Protein AF-A0A924P512-F1 (afdb_monomer_lite)

Sequence (241 aa):
MLNTSIHPWRVCPYGEHQVISHPRHNPPSKTHPEGSTSNVRWHCARNPTGKDQLYADEIREIAAQHFSGLKNKPCPLSLGFPNGSKYDDLISGWVQYWNEVLKPDQPLDPNLVKALIASESNFYPEKLNNKKDSNSARGLMQITNETRKLLDAETELKDHFVTATQEDLNDPGVNICAGVRWLFRKREIASTVRLKRPATWLEAAEEYKGDLKGLLNGSNKSQTDVAPFLKYLKEIEKCLK

Foldseek 3Di:
DPPLDDDPLFPDGFQWEWDDKDWDWAPADPVRNRTDIDIDHIDIDGHPVSFGEYELVRLVSSLVPPLPPDPQFFQCDLLPAPCLNVCRSLLRSLQVNCCVVVVDPDRDRSLLLSLQLCLQAVQQLADWPPPVDQFIFGGSNRQTPVLQVLLQDCVQDVHYGYHYDPVSSSPNSSVSNSNSVVLVSLQVCCCVPNPVHRDDSLLSSLSSQPLNNVVVVVHPVSCPSCVSSVVSSVVSVVSVD

Secondary structure (DSSP, 8-state):
-------TT-SS-TTEEEE--EEEEEP--SS-TT-EEEEEPPEEEE-TTSS-EEEHHHHHHHHHHHSTT-S-PPP---TT-TTTTTTHHHHHHHHHHHHHHH--SSPPPHHHHHHHHHHHHTT-TT-EE-TTSTT-EETTTTEEHHHHHHHT-TTT-SS-EEE--TTGGGSHHHHHHHHHHHHHHHHHHIIIIIISSPPPHHHHHHHHHT-HHHHHTT-GGGHHHHHHHHHHHHHHHGGG-

Structure (mmCIF, N/CA/C/O backbone):
data_AF-A0A924P512-F1
#
_entry.id   AF-A0A924P512-F1
#
loop_
_atom_site.group_PDB
_atom_site.id
_atom_site.type_symbol
_atom_site.label_atom_id
_atom_site.label_alt_id
_atom_site.label_comp_id
_atom_site.label_asym_id
_atom_site.label_entity_id
_atom_site.label_seq_id
_atom_site.pdbx_PDB_ins_code
_atom_site.Cartn_x
_atom_site.Cartn_y
_atom_site.Cartn_z
_atom_site.occupancy
_atom_site.B_iso_or_equiv
_atom_site.auth_seq_id
_atom_site.auth_comp_id
_atom_site.auth_asym_id
_atom_site.auth_atom_id
_atom_site.pdbx_PDB_model_num
ATOM 1 N N . MET A 1 1 ? 23.580 -0.678 14.157 1.00 32.47 1 MET A N 1
ATOM 2 C CA . MET A 1 1 ? 23.931 -1.357 12.894 1.00 32.47 1 MET A CA 1
ATOM 3 C C . MET A 1 1 ? 22.640 -1.507 12.113 1.00 32.47 1 MET A C 1
ATOM 5 O O . MET A 1 1 ? 21.728 -2.135 12.636 1.00 32.47 1 MET A O 1
ATOM 9 N N . LEU A 1 2 ? 22.503 -0.840 10.964 1.00 38.44 2 LEU A N 1
ATOM 10 C CA . LEU A 1 2 ? 21.351 -1.065 10.086 1.00 38.44 2 LEU A CA 1
ATOM 11 C C . LEU A 1 2 ? 21.451 -2.507 9.593 1.00 38.44 2 LEU A C 1
ATOM 13 O O . LEU A 1 2 ? 22.502 -2.916 9.108 1.00 38.44 2 LEU A O 1
ATOM 17 N N . ASN A 1 3 ? 20.405 -3.292 9.821 1.00 44.50 3 ASN A N 1
ATOM 18 C CA . ASN A 1 3 ? 20.345 -4.661 9.347 1.00 44.50 3 ASN A CA 1
ATOM 19 C C . ASN A 1 3 ? 20.235 -4.606 7.818 1.00 44.50 3 ASN A C 1
ATOM 21 O O . ASN A 1 3 ? 19.178 -4.294 7.285 1.00 44.50 3 ASN A O 1
ATOM 25 N N . THR A 1 4 ? 21.347 -4.843 7.128 1.00 55.06 4 THR A N 1
ATOM 26 C CA . THR A 1 4 ? 21.477 -4.797 5.664 1.00 55.06 4 THR A CA 1
ATOM 27 C C . THR A 1 4 ? 20.860 -6.014 4.970 1.00 55.06 4 THR A C 1
ATOM 29 O O . THR A 1 4 ? 21.096 -6.221 3.780 1.00 55.06 4 THR A O 1
ATOM 32 N N . SER A 1 5 ? 20.103 -6.859 5.686 1.00 67.38 5 SER A N 1
ATOM 33 C CA . SER A 1 5 ? 19.474 -8.031 5.082 1.00 67.38 5 SER A CA 1
ATOM 34 C C . SER A 1 5 ? 18.313 -7.587 4.200 1.00 67.38 5 SER A C 1
ATOM 36 O O . SER A 1 5 ? 17.221 -7.277 4.682 1.00 67.38 5 SER A O 1
ATOM 38 N N . ILE A 1 6 ? 18.571 -7.548 2.901 1.00 86.19 6 ILE A N 1
ATOM 39 C CA . ILE A 1 6 ? 17.545 -7.327 1.900 1.00 86.19 6 ILE A CA 1
ATOM 40 C C . ILE A 1 6 ? 16.535 -8.481 1.904 1.00 86.19 6 ILE A C 1
ATOM 42 O O . ILE A 1 6 ? 16.892 -9.632 2.161 1.00 86.19 6 ILE A O 1
ATOM 46 N N . HIS A 1 7 ? 15.263 -8.169 1.657 1.00 92.56 7 HIS A N 1
ATOM 47 C CA . HIS A 1 7 ? 14.214 -9.182 1.591 1.00 92.56 7 HIS A CA 1
ATOM 48 C C . HIS A 1 7 ? 14.533 -10.215 0.489 1.00 92.56 7 HIS A C 1
ATOM 50 O O . HIS A 1 7 ? 14.902 -9.798 -0.609 1.00 92.56 7 HIS A O 1
ATOM 56 N N . PRO A 1 8 ? 14.344 -11.534 0.709 1.00 94.00 8 PRO A N 1
ATOM 57 C CA . PRO A 1 8 ? 14.700 -12.573 -0.270 1.00 94.00 8 PRO A CA 1
ATOM 58 C C . PRO A 1 8 ? 13.991 -12.477 -1.626 1.00 94.00 8 PRO A C 1
ATOM 60 O O . PRO A 1 8 ? 14.415 -13.104 -2.586 1.00 94.00 8 PRO A O 1
ATOM 63 N N . TRP A 1 9 ? 12.891 -11.729 -1.688 1.00 95.19 9 TRP A N 1
ATOM 64 C CA . TRP A 1 9 ? 12.132 -11.488 -2.923 1.00 95.19 9 TRP A CA 1
ATOM 65 C C . TRP A 1 9 ? 12.723 -10.384 -3.794 1.00 95.19 9 TRP A C 1
ATOM 67 O O . TRP A 1 9 ? 12.257 -10.170 -4.904 1.00 95.19 9 TRP A O 1
ATOM 77 N N . ARG A 1 10 ? 13.709 -9.634 -3.299 1.00 93.56 10 ARG A N 1
ATOM 78 C CA . ARG A 1 10 ? 14.296 -8.545 -4.073 1.00 93.56 10 ARG A CA 1
ATOM 79 C C . ARG A 1 10 ? 15.136 -9.071 -5.218 1.00 93.56 10 ARG A C 1
ATOM 81 O O . ARG A 1 10 ? 15.850 -10.060 -5.076 1.00 93.56 10 ARG A O 1
ATOM 88 N N . VAL A 1 11 ? 15.048 -8.366 -6.339 1.00 91.81 11 VAL A N 1
ATOM 89 C CA . VAL A 1 11 ? 15.770 -8.703 -7.566 1.00 91.81 11 VAL A CA 1
ATOM 90 C C . VAL A 1 11 ? 17.198 -8.178 -7.481 1.00 91.81 11 VAL A C 1
ATOM 92 O O . VAL A 1 11 ? 18.139 -8.866 -7.875 1.00 91.81 11 VAL A O 1
ATOM 95 N N . CYS A 1 12 ? 17.359 -6.967 -6.945 1.00 90.50 12 CYS A N 1
ATOM 96 C CA . CYS A 1 12 ? 18.649 -6.304 -6.806 1.00 90.50 12 CYS A CA 1
ATOM 97 C C . CYS A 1 12 ? 19.082 -6.174 -5.341 1.00 90.50 12 CYS A C 1
ATOM 99 O O . CYS A 1 12 ? 18.224 -6.176 -4.463 1.00 90.50 12 CYS A O 1
ATOM 101 N N . PRO A 1 13 ? 20.396 -6.065 -5.056 1.00 89.12 13 PRO A N 1
ATOM 102 C CA . PRO A 1 13 ? 20.914 -5.842 -3.706 1.00 89.12 13 PRO A CA 1
ATOM 103 C C . PRO A 1 13 ? 20.425 -4.537 -3.060 1.00 89.12 13 PRO A C 1
ATOM 105 O O . PRO A 1 13 ? 19.916 -3.636 -3.723 1.00 89.12 13 PRO A O 1
ATOM 108 N N . TYR A 1 14 ? 20.634 -4.410 -1.744 1.00 88.06 14 TYR A N 1
ATOM 109 C CA . TYR A 1 14 ? 20.282 -3.193 -1.005 1.00 88.06 14 TYR A CA 1
ATOM 110 C C . TYR A 1 14 ? 20.985 -1.972 -1.606 1.00 88.06 14 TYR A C 1
ATOM 112 O O . TYR A 1 14 ? 22.196 -1.995 -1.830 1.00 88.06 14 TYR A O 1
ATOM 120 N N . GLY A 1 15 ? 20.230 -0.894 -1.817 1.00 87.44 15 GLY A N 1
ATOM 121 C CA . GLY A 1 15 ? 20.753 0.324 -2.434 1.00 87.44 15 GLY A CA 1
ATOM 122 C C . GLY A 1 15 ? 20.861 0.252 -3.958 1.00 87.44 15 GLY A C 1
ATOM 123 O O . GLY A 1 15 ? 21.427 1.166 -4.557 1.00 87.44 15 GLY A O 1
ATOM 124 N N . GLU A 1 16 ? 20.321 -0.792 -4.590 1.00 90.94 16 GLU A N 1
ATOM 125 C CA . GLU A 1 16 ? 20.223 -0.933 -6.041 1.00 90.94 16 GLU A CA 1
ATOM 126 C C . GLU A 1 16 ? 18.775 -1.216 -6.477 1.00 90.94 16 GLU A C 1
ATOM 128 O O . GLU A 1 16 ? 17.949 -1.666 -5.680 1.00 90.94 16 GLU A O 1
ATOM 133 N N . HIS A 1 17 ? 18.466 -0.947 -7.746 1.00 89.94 17 HIS A N 1
ATOM 134 C CA . HIS A 1 17 ? 17.177 -1.245 -8.369 1.00 89.94 17 HIS A CA 1
ATOM 135 C C . HIS A 1 17 ? 17.344 -1.919 -9.727 1.00 89.94 17 HIS A C 1
ATOM 137 O O . HIS A 1 17 ? 18.364 -1.770 -10.407 1.00 89.94 17 HIS A O 1
ATOM 143 N N . GLN A 1 18 ? 16.302 -2.641 -10.133 1.00 90.62 18 GLN A N 1
ATOM 144 C CA . GLN A 1 18 ? 16.236 -3.296 -11.431 1.00 90.62 18 GLN A CA 1
ATOM 145 C C . GLN A 1 18 ? 16.068 -2.273 -12.559 1.00 90.62 18 GLN A C 1
ATOM 147 O O . GLN A 1 18 ? 15.098 -1.519 -12.589 1.00 90.62 18 GLN A O 1
ATOM 152 N N . VAL A 1 19 ? 16.968 -2.315 -13.541 1.00 89.06 19 VAL A N 1
ATOM 153 C CA . VAL A 1 19 ? 16.788 -1.657 -14.839 1.00 89.06 19 VAL A CA 1
ATOM 154 C C . VAL A 1 19 ? 16.419 -2.725 -15.860 1.00 89.06 19 VAL A C 1
ATOM 156 O O . VAL A 1 19 ? 17.224 -3.611 -16.147 1.00 89.06 19 VAL A O 1
ATOM 159 N N . ILE A 1 20 ? 15.207 -2.666 -16.418 1.00 88.75 20 ILE A N 1
ATOM 160 C CA . ILE A 1 20 ? 14.774 -3.601 -17.467 1.00 88.75 20 ILE A CA 1
ATOM 161 C C . ILE A 1 20 ? 15.437 -3.283 -18.811 1.00 88.75 20 ILE A C 1
ATOM 163 O O . ILE A 1 20 ? 15.821 -2.143 -19.088 1.00 88.75 20 ILE A O 1
ATOM 167 N N . SER A 1 21 ? 15.565 -4.297 -19.670 1.00 88.75 21 SER A N 1
ATOM 168 C CA . SER A 1 21 ? 16.141 -4.097 -21.002 1.00 88.75 21 SER A CA 1
ATOM 169 C C . SER A 1 21 ? 15.226 -3.218 -21.855 1.00 88.75 21 SER A C 1
ATOM 171 O O . SER A 1 21 ? 14.044 -3.521 -21.997 1.00 88.75 21 SER A O 1
ATOM 173 N N . HIS A 1 22 ? 15.766 -2.152 -22.442 1.00 86.81 22 HIS A N 1
ATOM 174 C CA . HIS A 1 22 ? 15.005 -1.227 -23.282 1.00 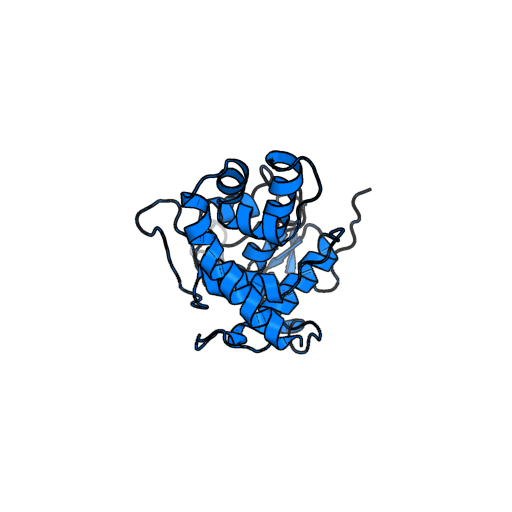86.81 22 HIS A CA 1
ATOM 175 C C . HIS A 1 22 ? 15.900 -0.559 -24.336 1.00 86.81 22 HIS A C 1
ATOM 177 O O . HIS A 1 22 ? 17.109 -0.408 -24.119 1.00 86.81 22 HIS A O 1
ATOM 183 N N . PRO A 1 23 ? 15.338 -0.138 -25.482 1.00 90.31 23 PRO A N 1
ATOM 184 C CA . PRO A 1 23 ? 16.063 0.688 -26.432 1.00 90.31 23 PRO A CA 1
ATOM 185 C C . PRO A 1 23 ? 16.312 2.074 -25.829 1.00 90.31 23 PRO A C 1
ATOM 187 O O . PRO A 1 23 ? 15.405 2.728 -25.318 1.00 90.31 23 PRO A O 1
ATOM 190 N N . ARG A 1 24 ? 17.551 2.542 -25.918 1.00 88.81 24 ARG A N 1
ATOM 191 C CA . ARG A 1 24 ? 17.989 3.874 -25.520 1.00 88.81 24 ARG A CA 1
ATOM 192 C C . ARG A 1 24 ? 18.413 4.649 -26.752 1.00 88.81 24 ARG A C 1
ATOM 194 O O . ARG A 1 24 ? 19.296 4.227 -27.499 1.00 88.81 24 ARG A O 1
ATOM 201 N N . HIS A 1 25 ? 17.806 5.815 -26.920 1.00 89.88 25 HIS A N 1
ATOM 202 C CA . HIS A 1 25 ? 18.243 6.769 -27.921 1.00 89.88 25 HIS A CA 1
ATOM 203 C C . HIS A 1 25 ? 19.463 7.543 -27.406 1.00 89.88 25 HIS A C 1
ATOM 205 O O . HIS A 1 25 ? 19.433 8.140 -26.328 1.00 89.88 25 HIS A O 1
ATOM 211 N N . ASN A 1 26 ? 20.540 7.512 -28.180 1.00 86.00 26 ASN A N 1
ATOM 212 C CA . ASN A 1 26 ? 21.746 8.291 -27.965 1.00 86.00 26 ASN A CA 1
ATOM 213 C C . ASN A 1 26 ? 21.692 9.501 -28.900 1.00 86.00 26 ASN A C 1
ATOM 215 O O . ASN A 1 26 ? 21.596 9.315 -30.118 1.00 86.00 26 ASN A O 1
ATOM 219 N N . PRO A 1 27 ? 21.756 10.726 -28.358 1.00 88.06 27 PRO A N 1
ATOM 220 C CA . PRO A 1 27 ? 21.673 11.921 -29.176 1.00 88.06 27 PRO A CA 1
ATOM 221 C C . PRO A 1 27 ? 22.875 12.026 -30.130 1.00 88.06 27 PRO A C 1
ATOM 223 O O . PRO A 1 27 ? 23.933 11.443 -29.856 1.00 88.06 27 PRO A O 1
ATOM 226 N N . PRO A 1 28 ? 22.740 12.799 -31.222 1.00 91.56 28 PRO A N 1
ATOM 227 C CA . PRO A 1 28 ? 23.841 13.150 -32.106 1.00 91.56 28 PRO A CA 1
ATOM 228 C C . PRO A 1 28 ? 25.116 13.568 -31.369 1.00 91.56 28 PRO A C 1
ATOM 230 O O . PRO A 1 28 ? 25.087 14.373 -30.435 1.00 91.56 28 PRO A O 1
ATOM 233 N N . SER A 1 29 ? 26.254 13.040 -31.811 1.00 86.12 29 SER A N 1
ATOM 234 C CA . SER A 1 29 ? 27.579 13.355 -31.279 1.00 86.12 29 SER A CA 1
ATOM 235 C C . SER A 1 29 ? 28.598 13.496 -32.412 1.00 86.12 29 SER A C 1
ATOM 237 O O . SER A 1 29 ? 28.334 13.133 -33.556 1.00 86.12 29 SER A O 1
ATOM 239 N N . LYS A 1 30 ? 29.807 13.982 -32.102 1.00 83.25 30 LYS A N 1
ATOM 240 C CA . LYS A 1 30 ? 30.894 14.073 -33.096 1.00 83.25 30 LYS A CA 1
ATOM 241 C C . LYS A 1 30 ? 31.247 12.719 -33.728 1.00 83.25 30 LYS A C 1
ATOM 243 O O . LYS A 1 30 ? 31.704 12.694 -34.863 1.00 83.25 30 LYS A O 1
ATOM 248 N N . THR A 1 31 ? 31.059 11.616 -33.001 1.00 81.19 31 THR A N 1
ATOM 249 C CA . THR A 1 31 ? 31.319 10.254 -33.491 1.00 81.19 31 THR A CA 1
ATOM 250 C C . THR A 1 31 ? 30.099 9.619 -34.160 1.00 81.19 31 THR A C 1
ATOM 252 O O . THR A 1 31 ? 30.268 8.732 -34.992 1.00 81.19 31 THR A O 1
ATOM 255 N N . HIS A 1 32 ? 28.886 10.090 -33.848 1.00 78.50 32 HIS A N 1
ATOM 256 C CA . HIS A 1 32 ? 27.627 9.643 -34.451 1.00 78.50 32 HIS A CA 1
ATOM 257 C C . HIS A 1 32 ? 26.741 10.853 -34.790 1.00 78.50 32 HIS A C 1
ATOM 259 O O . HIS A 1 32 ? 25.877 11.214 -33.988 1.00 78.50 32 HIS A O 1
ATOM 265 N N . PRO A 1 33 ? 26.941 11.497 -35.956 1.00 85.06 33 PRO A N 1
ATOM 266 C CA . PRO A 1 33 ? 26.275 12.757 -36.306 1.00 85.06 33 PRO A CA 1
ATOM 267 C C . PRO A 1 33 ? 24.745 12.680 -36.377 1.00 85.06 33 PRO A C 1
ATOM 269 O O . PRO A 1 33 ? 24.081 13.695 -36.208 1.00 85.06 33 PRO A O 1
ATOM 272 N N . GLU A 1 34 ? 24.182 11.490 -36.592 1.00 87.56 34 GLU A N 1
ATOM 273 C CA . GLU A 1 34 ? 22.728 11.265 -36.660 1.00 87.56 34 GLU A CA 1
ATOM 274 C C . GLU A 1 34 ? 22.142 10.696 -35.354 1.00 87.56 34 GLU A C 1
ATOM 276 O O . GLU A 1 34 ? 20.948 10.427 -35.255 1.00 87.56 34 GLU A O 1
ATOM 281 N N . GLY A 1 35 ? 22.9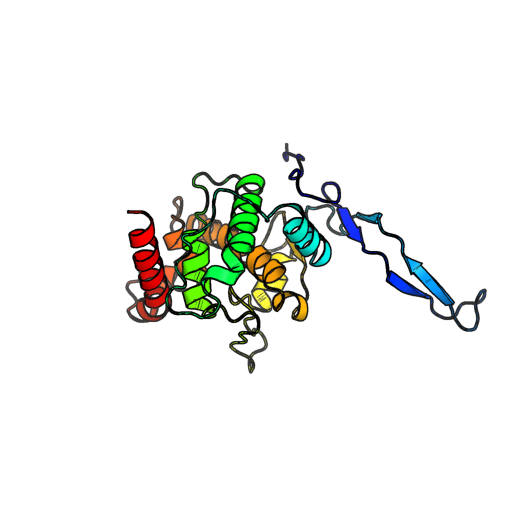79 10.527 -34.326 1.00 85.25 35 GLY A N 1
ATOM 282 C CA . GLY A 1 35 ? 22.631 9.771 -33.127 1.00 85.25 35 GLY A CA 1
ATOM 283 C C . GLY A 1 35 ? 22.643 8.264 -33.382 1.00 85.25 35 GLY A C 1
ATOM 284 O O . GLY A 1 35 ? 23.057 7.781 -34.436 1.00 85.25 35 GLY A O 1
ATOM 285 N N . SER A 1 36 ? 22.243 7.488 -32.381 1.00 89.50 36 SER A N 1
ATOM 286 C CA . SER A 1 36 ? 22.097 6.038 -32.518 1.00 89.50 36 SER A CA 1
ATOM 287 C C . SER A 1 36 ? 21.065 5.500 -31.541 1.00 89.50 36 SER A C 1
ATOM 289 O O . SER A 1 36 ? 20.753 6.135 -30.539 1.00 89.50 36 SER A O 1
ATOM 291 N N . THR A 1 37 ? 20.551 4.305 -31.803 1.00 89.56 37 THR A N 1
ATOM 292 C CA . THR A 1 37 ? 19.763 3.561 -30.818 1.00 89.56 37 THR A CA 1
ATOM 293 C C . THR A 1 37 ? 20.590 2.371 -30.356 1.00 89.56 37 THR A C 1
ATOM 295 O O . THR A 1 37 ? 21.027 1.563 -31.173 1.00 89.56 37 THR A O 1
ATOM 298 N N . SER A 1 38 ? 20.831 2.269 -29.053 1.00 88.25 38 SER A N 1
ATOM 299 C CA . SER A 1 38 ? 21.464 1.106 -28.426 1.00 88.25 38 SER A CA 1
ATOM 300 C C . SER A 1 38 ? 20.474 0.412 -27.497 1.00 88.25 38 SER A C 1
ATOM 302 O O . SER A 1 38 ? 19.495 1.011 -27.073 1.00 88.25 38 SER A O 1
ATOM 304 N N . ASN A 1 39 ? 20.709 -0.856 -27.164 1.00 90.19 39 ASN A N 1
ATOM 305 C CA . ASN A 1 39 ? 19.892 -1.557 -26.176 1.00 90.19 39 ASN A CA 1
ATOM 306 C C . ASN A 1 39 ? 20.578 -1.507 -24.814 1.00 90.19 39 ASN A C 1
ATOM 308 O O . ASN A 1 39 ? 21.707 -1.982 -24.661 1.00 90.19 39 ASN A O 1
ATOM 312 N N . VAL A 1 40 ? 19.882 -0.959 -23.822 1.00 87.56 40 VAL A N 1
ATOM 313 C CA . VAL A 1 40 ? 20.243 -1.123 -22.415 1.00 87.56 40 VAL A CA 1
ATOM 314 C C . VAL A 1 40 ? 19.907 -2.557 -22.034 1.00 87.56 40 VAL A C 1
ATOM 316 O O . VAL A 1 40 ? 18.818 -3.043 -22.333 1.00 87.56 40 VAL A O 1
ATOM 319 N N . ARG A 1 41 ? 20.864 -3.253 -21.419 1.00 91.00 41 ARG A N 1
ATOM 320 C CA . ARG A 1 41 ? 20.668 -4.614 -20.912 1.00 91.00 41 ARG A CA 1
ATOM 321 C C . ARG A 1 41 ? 20.149 -4.570 -19.484 1.00 91.00 41 ARG A C 1
ATOM 323 O O . ARG A 1 41 ? 20.430 -3.618 -18.757 1.00 91.00 41 ARG A O 1
ATOM 330 N N . TRP A 1 42 ? 19.462 -5.636 -19.090 1.00 91.38 42 TRP A N 1
ATOM 331 C CA . TRP A 1 42 ? 19.078 -5.856 -17.704 1.00 91.38 42 TRP A CA 1
ATOM 332 C C . TRP A 1 42 ? 20.304 -5.794 -16.785 1.00 91.38 42 TRP A C 1
ATOM 334 O O . TRP A 1 42 ? 21.325 -6.421 -17.078 1.00 91.38 42 TRP A O 1
ATOM 344 N N . HIS A 1 43 ? 20.208 -5.012 -15.713 1.00 91.81 43 HIS A N 1
ATOM 345 C CA . HIS A 1 43 ? 21.211 -4.939 -14.651 1.00 91.81 43 HIS A CA 1
ATOM 346 C C . HIS A 1 43 ? 20.617 -4.303 -13.391 1.00 91.81 43 HIS A C 1
ATOM 348 O O . HIS A 1 43 ? 19.559 -3.673 -13.440 1.00 91.81 43 HIS A O 1
ATOM 354 N N . CYS A 1 44 ? 21.337 -4.436 -12.279 1.00 93.31 44 CYS A N 1
ATOM 355 C CA . CYS A 1 44 ? 21.087 -3.664 -11.071 1.00 93.31 44 CYS A CA 1
ATOM 356 C C . CYS A 1 44 ? 21.877 -2.354 -11.124 1.00 93.31 44 CYS A C 1
ATOM 358 O O . CYS A 1 44 ? 23.086 -2.353 -11.373 1.00 93.31 44 CYS A O 1
ATOM 360 N N . ALA A 1 45 ? 21.180 -1.235 -10.945 1.00 91.00 45 ALA A N 1
ATOM 361 C CA . ALA A 1 45 ? 21.766 0.097 -10.909 1.00 91.00 45 ALA A CA 1
ATOM 362 C C . ALA A 1 45 ? 21.693 0.663 -9.493 1.00 91.00 45 ALA A C 1
ATOM 364 O O . ALA A 1 45 ? 20.718 0.446 -8.781 1.00 91.00 45 ALA A O 1
ATOM 365 N N . ARG A 1 46 ? 22.708 1.426 -9.082 1.00 91.31 46 ARG A N 1
ATOM 366 C CA . ARG A 1 46 ? 22.718 2.060 -7.759 1.00 91.31 46 ARG A CA 1
ATOM 367 C C . ARG A 1 46 ? 21.623 3.113 -7.642 1.00 91.31 46 ARG A C 1
ATOM 369 O O . ARG A 1 46 ? 21.475 3.966 -8.519 1.00 91.31 46 ARG A O 1
ATOM 376 N N . ASN A 1 47 ? 20.922 3.093 -6.517 1.00 87.12 47 ASN A N 1
ATOM 377 C CA . ASN A 1 47 ? 19.966 4.121 -6.144 1.00 87.12 47 ASN A CA 1
ATOM 378 C C . ASN A 1 47 ? 20.726 5.425 -5.865 1.00 87.12 47 ASN A C 1
ATOM 380 O O . ASN A 1 47 ? 21.720 5.393 -5.133 1.00 87.12 47 ASN A O 1
ATOM 384 N N . PRO A 1 48 ? 20.273 6.582 -6.382 1.00 82.81 48 PRO A N 1
ATOM 385 C CA . PRO A 1 48 ? 20.947 7.863 -6.153 1.00 82.81 48 PRO A CA 1
ATOM 386 C C . PRO A 1 48 ? 21.123 8.212 -4.669 1.00 82.81 48 PRO A C 1
ATOM 388 O O . PRO A 1 48 ? 22.102 8.849 -4.291 1.00 82.81 48 PRO A O 1
ATOM 391 N N . THR A 1 49 ? 20.186 7.769 -3.831 1.00 82.00 49 THR A N 1
ATOM 392 C CA . THR A 1 49 ? 20.179 7.978 -2.375 1.00 82.00 49 THR A CA 1
ATOM 393 C C . THR A 1 49 ? 21.083 6.996 -1.620 1.00 82.00 49 THR A C 1
ATOM 395 O O . THR A 1 49 ? 21.381 7.207 -0.447 1.00 82.00 49 THR A O 1
ATOM 398 N N . GLY A 1 50 ? 21.493 5.890 -2.257 1.00 82.25 50 GLY A N 1
ATOM 399 C CA . GLY A 1 50 ? 22.172 4.760 -1.610 1.00 82.25 50 GLY A CA 1
ATOM 400 C C . GLY A 1 50 ? 21.304 3.969 -0.620 1.00 82.25 50 GLY A C 1
ATOM 401 O O . GLY A 1 50 ? 21.808 3.062 0.039 1.00 82.25 50 GLY A O 1
ATOM 402 N N . LYS A 1 51 ? 20.017 4.311 -0.505 1.00 87.06 51 LYS A N 1
ATOM 403 C CA . LYS A 1 51 ? 19.037 3.680 0.386 1.00 87.06 51 LYS A CA 1
ATOM 404 C C . LYS A 1 51 ? 18.180 2.675 -0.370 1.00 87.06 51 LYS A C 1
ATOM 406 O O . LYS A 1 51 ? 18.232 2.598 -1.601 1.00 87.06 51 LYS A O 1
ATOM 411 N N . ASP A 1 52 ? 17.373 1.913 0.354 1.00 88.75 52 ASP A N 1
ATOM 412 C CA . ASP A 1 52 ? 16.508 0.921 -0.259 1.00 88.75 52 ASP A CA 1
ATOM 413 C C . ASP A 1 52 ? 15.314 1.568 -0.966 1.00 88.75 52 ASP A C 1
ATOM 415 O O . ASP A 1 52 ? 14.587 2.365 -0.369 1.00 88.75 52 ASP A O 1
ATOM 419 N N . GLN A 1 53 ? 15.112 1.229 -2.239 1.00 91.75 53 GLN A N 1
ATOM 420 C CA . GLN A 1 53 ? 14.057 1.794 -3.082 1.00 91.75 53 GLN A CA 1
ATOM 421 C C . GLN A 1 53 ? 13.441 0.701 -3.946 1.00 91.75 53 GLN A C 1
ATOM 423 O O . GLN A 1 53 ? 14.164 -0.052 -4.593 1.00 91.75 53 GLN A O 1
ATOM 428 N N . LEU A 1 54 ? 12.112 0.643 -3.971 1.00 93.62 54 LEU A N 1
ATOM 429 C CA . LEU A 1 54 ? 11.356 -0.185 -4.901 1.00 93.62 54 LEU A CA 1
ATOM 430 C C . LEU A 1 54 ? 10.841 0.669 -6.055 1.00 93.62 54 LEU A C 1
ATOM 432 O O . LEU A 1 54 ? 10.090 1.623 -5.842 1.00 93.62 54 LEU A O 1
ATOM 436 N N . TYR A 1 55 ? 11.205 0.280 -7.272 1.00 94.38 55 TYR A N 1
ATOM 437 C CA . TYR A 1 55 ? 10.705 0.880 -8.506 1.00 94.38 55 TYR A CA 1
ATOM 438 C C . TYR A 1 55 ? 9.585 0.029 -9.104 1.00 94.38 55 TYR A C 1
ATOM 440 O O . TYR A 1 55 ? 9.520 -1.178 -8.874 1.00 94.38 55 TYR A O 1
ATOM 448 N N . ALA A 1 56 ? 8.715 0.655 -9.898 1.00 95.06 56 ALA A N 1
ATOM 449 C CA . ALA A 1 56 ? 7.529 0.011 -10.463 1.00 95.06 56 ALA A CA 1
ATOM 450 C C . ALA A 1 56 ? 7.816 -1.322 -11.186 1.00 95.06 56 ALA A C 1
ATOM 452 O O . ALA A 1 56 ? 7.041 -2.265 -11.039 1.00 95.06 56 ALA A O 1
ATOM 453 N N . ASP A 1 57 ? 8.929 -1.434 -11.915 1.00 92.94 57 ASP A N 1
ATOM 454 C CA . ASP A 1 57 ? 9.289 -2.673 -12.618 1.00 92.94 57 ASP A CA 1
ATOM 455 C C . ASP A 1 57 ? 9.650 -3.812 -11.659 1.00 92.94 57 ASP A C 1
ATOM 457 O O . ASP A 1 57 ? 9.116 -4.911 -11.792 1.00 92.94 57 ASP A O 1
ATOM 461 N N . GLU A 1 58 ? 10.473 -3.543 -10.641 1.00 94.38 58 GLU A N 1
ATOM 462 C CA . GLU A 1 58 ? 10.816 -4.544 -9.622 1.00 94.38 58 GLU A CA 1
ATOM 463 C C . GLU A 1 58 ? 9.584 -4.940 -8.797 1.00 94.38 58 GLU A C 1
ATOM 465 O O . GLU A 1 58 ? 9.395 -6.107 -8.471 1.00 94.38 58 GLU A O 1
ATOM 470 N N . ILE A 1 59 ? 8.692 -3.988 -8.508 1.00 96.88 59 ILE A N 1
ATOM 471 C CA . ILE A 1 59 ? 7.415 -4.258 -7.837 1.00 96.88 59 ILE A CA 1
ATOM 472 C C . ILE A 1 59 ? 6.582 -5.265 -8.644 1.00 96.88 59 ILE A C 1
ATOM 474 O O . ILE A 1 59 ? 6.063 -6.230 -8.078 1.00 96.88 59 ILE A O 1
ATOM 478 N N . ARG A 1 60 ? 6.452 -5.064 -9.961 1.00 96.19 60 ARG A N 1
ATOM 479 C CA . ARG A 1 60 ? 5.724 -5.995 -10.841 1.00 96.19 60 ARG A CA 1
ATOM 480 C C . ARG A 1 60 ? 6.387 -7.369 -10.864 1.00 96.19 60 ARG A C 1
ATOM 482 O O . ARG A 1 60 ? 5.685 -8.373 -10.775 1.00 96.19 60 ARG A O 1
ATOM 489 N N . GLU A 1 61 ? 7.714 -7.404 -10.937 1.00 94.88 61 GLU A N 1
ATOM 490 C CA . GLU A 1 61 ? 8.492 -8.642 -10.964 1.00 94.88 61 GLU A CA 1
ATOM 491 C C . GLU A 1 61 ? 8.316 -9.453 -9.670 1.00 94.88 61 GLU A C 1
ATOM 493 O O . GLU A 1 61 ? 7.976 -10.634 -9.720 1.00 94.88 61 GLU A O 1
ATOM 498 N N . ILE A 1 62 ? 8.433 -8.806 -8.504 1.00 96.62 62 ILE A N 1
ATOM 499 C CA . ILE A 1 62 ? 8.200 -9.430 -7.192 1.00 96.62 62 ILE A CA 1
ATOM 500 C C . ILE A 1 62 ? 6.806 -10.054 -7.132 1.00 96.62 62 ILE A C 1
ATOM 502 O O . ILE A 1 62 ? 6.647 -11.206 -6.722 1.00 96.62 62 ILE A O 1
ATOM 506 N N . ALA A 1 63 ? 5.791 -9.294 -7.549 1.00 97.19 63 ALA A N 1
ATOM 507 C CA . ALA A 1 63 ? 4.417 -9.764 -7.520 1.00 97.19 63 ALA A CA 1
ATOM 508 C C . ALA A 1 63 ? 4.215 -10.982 -8.433 1.00 97.19 63 ALA A C 1
ATOM 510 O O . ALA A 1 63 ? 3.582 -11.958 -8.025 1.00 97.19 63 ALA A O 1
ATOM 511 N N . ALA A 1 64 ? 4.784 -10.945 -9.641 1.00 96.44 64 ALA A N 1
ATOM 512 C CA . ALA A 1 64 ? 4.692 -12.030 -10.611 1.00 96.44 64 ALA A CA 1
ATOM 513 C C . ALA A 1 64 ? 5.378 -13.317 -10.127 1.00 96.44 64 ALA A C 1
ATOM 515 O O . ALA A 1 64 ? 4.853 -14.406 -10.355 1.00 96.44 64 ALA A O 1
ATOM 516 N N . GLN A 1 65 ? 6.522 -13.204 -9.447 1.00 96.31 65 GLN A N 1
ATOM 517 C CA . GLN A 1 65 ? 7.302 -14.364 -9.012 1.00 96.31 65 GLN A CA 1
ATOM 518 C C . GLN A 1 65 ? 6.808 -14.993 -7.705 1.00 96.31 65 GLN A C 1
ATOM 520 O O . GLN A 1 65 ? 6.912 -16.208 -7.536 1.00 96.31 65 GLN A O 1
ATOM 525 N N . HIS A 1 66 ? 6.312 -14.189 -6.758 1.00 97.00 66 HIS A N 1
ATOM 526 C CA . HIS A 1 66 ? 6.194 -14.639 -5.366 1.00 97.00 66 HIS A CA 1
ATOM 527 C C . HIS A 1 66 ? 4.773 -14.694 -4.811 1.00 97.00 66 HIS A C 1
ATOM 529 O O . HIS A 1 66 ? 4.548 -15.368 -3.807 1.00 97.00 66 HIS A O 1
ATOM 535 N N . PHE A 1 67 ? 3.807 -13.990 -5.405 1.00 97.19 67 PHE A N 1
ATOM 536 C CA . PHE A 1 67 ? 2.508 -13.812 -4.741 1.00 97.19 67 PHE A CA 1
ATOM 537 C C . PHE A 1 67 ? 1.520 -14.941 -5.025 1.00 97.19 67 PHE A C 1
ATOM 539 O O . PHE A 1 67 ? 0.607 -15.191 -4.232 1.00 97.19 67 PHE A O 1
ATOM 546 N N . SER A 1 68 ? 1.708 -15.664 -6.130 1.00 92.75 68 SER A N 1
ATOM 547 C CA . SER A 1 68 ? 0.881 -16.824 -6.440 1.00 92.75 68 SER A CA 1
ATOM 548 C C . SER A 1 68 ? 1.067 -17.909 -5.378 1.00 92.75 68 SER A C 1
ATOM 550 O O . SER A 1 68 ? 2.177 -18.386 -5.148 1.00 92.75 68 SER A O 1
ATOM 552 N N . GLY A 1 69 ? -0.029 -18.336 -4.752 1.00 87.81 69 GLY A N 1
ATOM 553 C CA . GLY A 1 69 ? -0.011 -19.457 -3.805 1.00 87.81 69 GLY A CA 1
ATOM 554 C C . GLY A 1 69 ? 0.415 -19.106 -2.376 1.00 87.81 69 GLY A C 1
ATOM 555 O O . GLY A 1 69 ? 0.589 -20.020 -1.566 1.00 87.81 69 GLY A O 1
ATOM 556 N N . LEU A 1 70 ? 0.532 -17.819 -2.028 1.00 93.25 70 LEU A N 1
ATOM 557 C CA . LEU A 1 70 ? 0.696 -17.414 -0.631 1.00 93.25 70 LEU A CA 1
ATOM 558 C C . LEU A 1 70 ? -0.469 -17.925 0.225 1.00 93.25 70 LEU A C 1
ATOM 560 O O . LEU A 1 70 ? -1.624 -17.943 -0.204 1.00 93.25 70 LEU A O 1
ATOM 564 N N . LYS A 1 71 ? -0.154 -18.364 1.448 1.00 89.12 71 LYS A N 1
ATOM 565 C CA . LYS A 1 71 ? -1.135 -18.972 2.361 1.00 89.12 71 LYS A CA 1
ATOM 566 C C . LYS A 1 71 ? -1.989 -17.933 3.084 1.00 89.12 71 LYS A C 1
ATOM 568 O O . LYS A 1 71 ? -3.163 -18.181 3.332 1.00 89.12 71 LYS A O 1
ATOM 573 N N . ASN A 1 72 ? -1.406 -16.785 3.429 1.00 88.38 72 ASN A N 1
ATOM 574 C CA . ASN A 1 72 ? -2.062 -15.756 4.234 1.00 88.38 72 ASN A CA 1
ATOM 575 C C . ASN A 1 72 ? -2.906 -14.808 3.366 1.00 88.38 72 ASN A C 1
ATOM 577 O O . ASN A 1 72 ? -2.632 -13.611 3.284 1.00 88.38 72 ASN A O 1
ATOM 581 N N . LYS A 1 73 ? -3.891 -15.359 2.654 1.00 92.62 73 LYS A N 1
ATOM 582 C CA . LYS A 1 73 ? -4.800 -14.567 1.818 1.00 92.62 73 LYS A CA 1
ATOM 583 C C . LYS A 1 73 ? -5.880 -13.911 2.677 1.00 92.62 73 LYS A C 1
ATOM 585 O O . LYS A 1 73 ? -6.314 -14.515 3.660 1.00 92.62 73 LYS A O 1
ATOM 590 N N . PRO A 1 74 ? -6.351 -12.705 2.313 1.00 95.69 74 PRO A N 1
ATOM 591 C CA . PRO A 1 74 ? -7.553 -12.173 2.933 1.00 95.69 74 PRO A CA 1
ATOM 592 C C . PRO A 1 74 ? -8.747 -13.094 2.639 1.00 95.69 74 PRO A C 1
ATOM 594 O O . PRO A 1 74 ? -8.724 -13.894 1.700 1.00 95.69 74 PRO A O 1
ATOM 597 N N . CYS A 1 75 ? -9.816 -12.962 3.420 1.00 94.31 75 CYS A N 1
ATOM 598 C CA . CYS A 1 75 ? -11.068 -13.662 3.165 1.00 94.31 75 CYS A CA 1
ATOM 599 C C . CYS A 1 75 ? -11.514 -13.450 1.702 1.00 94.31 75 CYS A C 1
ATOM 601 O O . CYS A 1 75 ? -11.567 -12.298 1.258 1.00 94.31 75 CYS A O 1
ATOM 603 N N . PRO A 1 76 ? -11.935 -14.501 0.971 1.00 93.81 76 PRO A N 1
ATOM 604 C CA . PRO A 1 76 ? -12.299 -14.411 -0.448 1.00 93.81 76 PRO A CA 1
ATOM 605 C C . PRO A 1 76 ? -13.632 -13.687 -0.715 1.00 93.81 76 PRO A C 1
ATOM 607 O O . PRO A 1 76 ? -14.106 -13.652 -1.850 1.00 93.81 76 PRO A O 1
ATOM 610 N N . LEU A 1 77 ? -14.261 -13.100 0.308 1.00 94.62 77 LEU A N 1
ATOM 611 C CA . LEU A 1 77 ? -15.505 -12.349 0.177 1.00 94.62 77 LEU A CA 1
ATOM 612 C C . LEU A 1 77 ? -15.309 -11.151 -0.762 1.00 94.62 77 LEU A C 1
ATOM 614 O O . LEU A 1 77 ? -14.387 -10.354 -0.601 1.00 94.62 77 LEU A O 1
ATOM 618 N N . SER A 1 78 ? -16.211 -10.995 -1.728 1.00 95.00 78 SER A N 1
ATOM 619 C CA . SER A 1 78 ? -16.164 -9.901 -2.706 1.00 95.00 78 SER A CA 1
ATOM 620 C C . SER A 1 78 ? -16.636 -8.554 -2.148 1.00 95.00 78 SER A C 1
ATOM 622 O O . SER A 1 78 ? -16.514 -7.529 -2.813 1.00 95.00 78 SER A O 1
ATOM 624 N N . LEU A 1 79 ? -17.220 -8.549 -0.944 1.00 95.50 79 LEU A N 1
ATOM 625 C CA . LEU A 1 79 ? -17.819 -7.378 -0.289 1.00 95.50 79 LEU A CA 1
ATOM 626 C C . LEU A 1 79 ? -18.901 -6.681 -1.131 1.00 95.50 79 LEU A C 1
ATOM 628 O O . LEU A 1 79 ? -19.195 -5.508 -0.922 1.00 95.50 79 LEU A O 1
ATOM 632 N N . GLY A 1 80 ? -19.503 -7.411 -2.076 1.00 95.62 80 GLY A N 1
ATOM 633 C CA . GLY A 1 80 ? -20.494 -6.878 -3.011 1.00 95.62 80 GLY A CA 1
ATOM 634 C C . GLY A 1 80 ? -19.902 -6.215 -4.259 1.00 95.62 80 GLY A C 1
ATOM 635 O O . GLY A 1 80 ? -20.657 -5.643 -5.042 1.00 95.62 80 GLY A O 1
ATOM 636 N N . PHE A 1 81 ? -18.585 -6.300 -4.481 1.00 96.62 81 PHE A N 1
ATOM 637 C CA . PHE A 1 81 ? -17.913 -5.703 -5.638 1.00 96.62 81 PHE A CA 1
ATOM 638 C C . PHE A 1 81 ? -17.461 -6.754 -6.660 1.00 96.62 81 PHE A C 1
ATOM 640 O O . PHE A 1 81 ? -16.884 -7.767 -6.264 1.00 96.62 81 PHE A O 1
ATOM 647 N N . PRO A 1 82 ? -17.605 -6.502 -7.977 1.00 94.94 82 PRO A N 1
ATOM 648 C CA . PRO A 1 82 ? -17.170 -7.446 -9.012 1.00 94.94 82 PRO A CA 1
ATOM 649 C C . PRO A 1 82 ? -15.686 -7.833 -8.923 1.00 94.94 82 PRO A C 1
ATOM 651 O O . PRO A 1 82 ? -15.330 -8.982 -9.157 1.00 94.94 82 PRO A O 1
ATOM 654 N N . ASN A 1 83 ? -14.824 -6.886 -8.538 1.00 95.69 83 ASN A N 1
ATOM 655 C CA . ASN A 1 83 ? -13.380 -7.101 -8.399 1.00 95.69 83 ASN A CA 1
ATOM 656 C C . ASN A 1 83 ? -12.940 -7.369 -6.947 1.00 95.69 83 ASN A C 1
ATOM 658 O O . ASN A 1 83 ? -11.747 -7.324 -6.658 1.00 95.69 83 ASN A O 1
ATOM 662 N N . GLY A 1 84 ? -13.874 -7.625 -6.025 1.00 94.50 84 GLY A N 1
ATOM 663 C CA . GLY A 1 84 ? -13.590 -7.627 -4.587 1.00 94.50 84 GLY A CA 1
ATOM 664 C C . GLY A 1 84 ? -12.592 -8.682 -4.108 1.00 94.50 84 GLY A C 1
ATOM 665 O O . GLY A 1 84 ? -11.930 -8.467 -3.103 1.00 94.50 84 GLY A O 1
ATOM 666 N N . SER A 1 85 ? -12.449 -9.800 -4.822 1.00 95.94 85 SER A N 1
ATOM 667 C CA . SER A 1 85 ? -11.442 -10.841 -4.550 1.00 95.94 85 SER A CA 1
ATOM 668 C C . SER A 1 85 ? -10.319 -10.897 -5.590 1.00 95.94 85 SER A C 1
ATOM 670 O O . SER A 1 85 ? -9.366 -11.658 -5.448 1.00 95.94 85 SER A O 1
ATOM 672 N N . LYS A 1 86 ? -10.391 -10.070 -6.643 1.00 97.25 86 LYS A N 1
ATOM 673 C CA . LYS A 1 86 ? -9.455 -10.103 -7.780 1.00 97.25 86 LYS A CA 1
ATOM 674 C C . LYS A 1 86 ? -8.009 -9.811 -7.370 1.00 97.25 86 LYS A C 1
ATOM 676 O O . LYS A 1 86 ? -7.081 -10.245 -8.042 1.00 97.25 86 LYS A O 1
ATOM 681 N N . TYR A 1 87 ? -7.829 -9.053 -6.294 1.00 97.56 87 TYR A N 1
ATOM 682 C CA . TYR A 1 87 ? -6.531 -8.542 -5.863 1.00 97.56 87 TYR A CA 1
ATOM 683 C C . TYR A 1 87 ? -6.014 -9.216 -4.588 1.00 97.56 87 TYR A C 1
ATOM 685 O O . TYR A 1 87 ? -5.030 -8.748 -4.025 1.00 97.56 87 TYR A O 1
ATOM 693 N N . ASP A 1 88 ? -6.644 -10.303 -4.133 1.00 97.62 88 ASP A N 1
ATOM 694 C CA . ASP A 1 88 ? -6.307 -10.957 -2.861 1.00 97.62 88 ASP A CA 1
ATOM 695 C C . ASP A 1 88 ? -4.844 -11.436 -2.816 1.00 97.62 88 ASP A C 1
ATOM 697 O O . ASP A 1 88 ? -4.177 -11.270 -1.794 1.00 97.62 88 ASP A O 1
ATOM 701 N N . ASP A 1 89 ? -4.305 -11.926 -3.939 1.00 97.94 89 ASP A N 1
ATOM 702 C CA . ASP A 1 89 ? -2.896 -12.334 -4.042 1.00 97.94 89 ASP A CA 1
ATOM 703 C C . ASP A 1 89 ? -1.951 -11.134 -3.894 1.00 97.94 89 ASP A C 1
ATOM 705 O O . ASP A 1 89 ? -1.015 -11.184 -3.098 1.00 97.94 89 ASP A O 1
ATOM 709 N N . LEU A 1 90 ? -2.248 -10.014 -4.564 1.00 98.44 90 LEU A N 1
ATOM 710 C CA . LEU A 1 90 ? -1.474 -8.772 -4.443 1.00 98.44 90 LEU A CA 1
ATOM 711 C C . LEU A 1 90 ? -1.534 -8.190 -3.027 1.00 98.44 90 LEU A C 1
ATOM 713 O O . LEU A 1 90 ? -0.519 -7.733 -2.506 1.00 98.44 90 LEU A O 1
ATOM 717 N N . ILE A 1 91 ? -2.715 -8.215 -2.401 1.00 98.62 91 ILE A N 1
ATOM 718 C CA . ILE A 1 91 ? -2.908 -7.759 -1.021 1.00 98.62 91 ILE A CA 1
ATOM 719 C C . ILE A 1 91 ? -2.065 -8.618 -0.078 1.00 98.62 91 ILE A C 1
ATOM 721 O O . ILE A 1 91 ? -1.296 -8.077 0.713 1.00 98.62 91 ILE A O 1
ATOM 725 N N . SER A 1 92 ? -2.175 -9.945 -0.178 1.00 97.94 92 SER A N 1
ATOM 726 C CA . SER A 1 92 ? -1.431 -10.862 0.690 1.00 97.94 92 SER A CA 1
ATOM 727 C C . SER A 1 92 ? 0.084 -10.724 0.526 1.00 97.94 92 SER A C 1
ATOM 729 O O . SER A 1 92 ? 0.796 -10.617 1.523 1.00 97.94 92 SER A O 1
ATOM 731 N N . GLY A 1 93 ? 0.565 -10.633 -0.717 1.00 98.44 93 GLY A N 1
ATOM 732 C CA . GLY A 1 93 ? 1.981 -10.501 -1.031 1.00 98.44 93 GLY A CA 1
ATOM 733 C C . GLY A 1 93 ? 2.593 -9.214 -0.511 1.00 98.44 93 GLY A C 1
ATOM 734 O O . GLY A 1 93 ? 3.596 -9.260 0.199 1.00 98.44 93 GLY A O 1
ATOM 735 N N . TRP A 1 94 ? 1.971 -8.064 -0.776 1.00 98.56 94 TRP A N 1
ATOM 736 C CA . TRP A 1 94 ? 2.520 -6.793 -0.299 1.00 98.56 94 TRP A CA 1
ATOM 737 C C . TRP A 1 94 ? 2.429 -6.626 1.211 1.00 98.56 94 TRP A C 1
ATOM 739 O O . TRP A 1 94 ? 3.335 -6.052 1.815 1.00 98.56 94 TRP A O 1
ATOM 749 N N . VAL A 1 95 ? 1.376 -7.148 1.841 1.00 98.56 95 VAL A N 1
ATOM 750 C CA . VAL A 1 95 ? 1.277 -7.159 3.304 1.00 98.56 95 VAL A CA 1
ATOM 751 C C . VAL A 1 95 ? 2.361 -8.040 3.913 1.00 98.56 95 VAL A C 1
ATOM 753 O O . VAL A 1 95 ? 3.026 -7.609 4.854 1.00 98.56 95 VAL A O 1
ATOM 756 N N . GLN A 1 96 ? 2.587 -9.236 3.364 1.00 98.25 96 GLN A N 1
ATOM 757 C CA . GLN A 1 96 ? 3.660 -10.114 3.819 1.00 98.25 96 GLN A CA 1
ATOM 758 C C . GLN A 1 96 ? 5.033 -9.452 3.648 1.00 98.25 96 GLN A C 1
ATOM 760 O O . GLN A 1 96 ? 5.768 -9.341 4.626 1.00 98.25 96 GLN A O 1
ATOM 765 N N . TYR A 1 97 ? 5.331 -8.931 2.455 1.00 97.75 97 TYR A N 1
ATOM 766 C CA . TYR A 1 97 ? 6.593 -8.250 2.164 1.00 97.75 97 TYR A CA 1
ATOM 767 C C . TYR A 1 97 ? 6.878 -7.126 3.170 1.00 97.75 97 TYR A C 1
ATOM 769 O O . TYR A 1 97 ? 7.931 -7.100 3.805 1.00 97.75 97 TYR A O 1
ATOM 777 N N . TRP A 1 98 ? 5.927 -6.210 3.384 1.00 97.81 98 TRP A N 1
ATOM 778 C CA . TRP A 1 98 ? 6.150 -5.079 4.288 1.00 97.81 98 TRP A CA 1
ATOM 779 C C . TRP A 1 98 ? 6.198 -5.479 5.765 1.00 97.81 98 TRP A C 1
ATOM 781 O O . TRP A 1 98 ? 6.958 -4.875 6.522 1.00 97.81 98 TRP A O 1
ATOM 791 N N . ASN A 1 99 ? 5.463 -6.515 6.178 1.00 97.75 99 ASN A N 1
ATOM 792 C CA . ASN A 1 99 ? 5.605 -7.094 7.515 1.00 97.75 99 ASN A CA 1
ATOM 793 C C . ASN A 1 99 ? 7.014 -7.664 7.739 1.00 97.75 99 ASN A C 1
ATOM 795 O O . ASN A 1 99 ? 7.604 -7.428 8.791 1.00 97.75 99 ASN A O 1
ATOM 799 N N . GLU A 1 100 ? 7.564 -8.390 6.764 1.00 96.31 100 GLU A N 1
ATOM 800 C CA . GLU A 1 100 ? 8.895 -9.002 6.861 1.00 96.31 100 GLU A CA 1
ATOM 801 C C . GLU A 1 100 ? 10.026 -7.963 6.803 1.00 96.31 100 GLU A C 1
ATOM 803 O O . GLU A 1 100 ? 11.018 -8.094 7.528 1.00 96.31 100 GLU A O 1
ATOM 808 N N . VAL A 1 101 ? 9.861 -6.907 5.998 1.00 94.88 101 VAL A N 1
ATOM 809 C CA . VAL A 1 101 ? 10.819 -5.793 5.890 1.00 94.88 101 VAL A CA 1
ATOM 810 C C . VAL A 1 101 ? 10.806 -4.914 7.141 1.00 94.88 101 VAL A C 1
ATOM 812 O O . VAL A 1 101 ? 11.855 -4.678 7.738 1.00 94.88 101 VAL A O 1
ATOM 815 N N . LEU A 1 102 ? 9.632 -4.426 7.554 1.00 95.12 102 LEU A N 1
ATOM 816 C CA . LEU A 1 102 ? 9.514 -3.410 8.609 1.00 95.12 102 LEU A CA 1
ATOM 817 C C . LEU A 1 102 ? 9.376 -4.005 10.014 1.00 95.12 102 LEU A C 1
ATOM 819 O O . LEU A 1 102 ? 9.562 -3.282 10.991 1.00 95.12 102 LEU A O 1
ATOM 823 N N . LYS A 1 103 ? 9.067 -5.305 10.120 1.00 95.88 103 LYS A N 1
ATOM 824 C CA . LYS A 1 103 ? 8.989 -6.083 11.369 1.00 95.88 103 LYS A CA 1
ATOM 825 C C . LYS A 1 103 ? 8.237 -5.348 12.487 1.00 95.88 103 LYS A C 1
ATOM 827 O O . LYS A 1 103 ? 8.809 -5.107 13.553 1.00 95.88 103 LYS A O 1
ATOM 832 N N . PRO A 1 104 ? 6.971 -4.955 12.251 1.00 96.00 104 PRO A N 1
ATOM 833 C CA . PRO A 1 104 ? 6.184 -4.286 13.274 1.00 96.00 104 PRO A CA 1
ATOM 834 C C . PRO A 1 104 ? 5.973 -5.222 14.474 1.00 96.00 104 PRO A C 1
ATOM 836 O O . PRO A 1 104 ? 5.908 -6.440 14.330 1.00 96.00 104 PRO A O 1
ATOM 839 N N . ASP A 1 105 ? 5.796 -4.638 15.655 1.00 95.81 105 ASP A N 1
ATOM 840 C CA . ASP A 1 105 ? 5.366 -5.330 16.878 1.00 95.81 105 ASP A CA 1
ATOM 841 C C . ASP A 1 105 ? 4.063 -6.131 16.690 1.00 95.81 105 ASP A C 1
ATOM 843 O O . ASP A 1 105 ? 3.919 -7.226 17.228 1.00 95.81 105 ASP A O 1
ATOM 847 N N . GLN A 1 106 ? 3.137 -5.603 15.888 1.00 96.69 106 GLN A N 1
ATOM 848 C CA . GLN A 1 106 ? 1.937 -6.293 15.433 1.00 96.69 106 GLN A CA 1
ATOM 849 C C . GLN A 1 106 ? 1.947 -6.362 13.899 1.00 96.69 106 GLN A C 1
ATOM 851 O O . GLN A 1 106 ? 1.850 -5.310 13.260 1.00 96.69 106 GLN A O 1
ATOM 856 N N . PRO A 1 107 ? 2.012 -7.557 13.285 1.00 97.75 107 PRO A N 1
ATOM 857 C CA . PRO A 1 107 ? 1.881 -7.703 11.838 1.00 97.75 107 PRO A CA 1
ATOM 858 C C . PRO A 1 107 ? 0.559 -7.132 11.315 1.00 97.75 107 PRO A C 1
ATOM 860 O O . PRO A 1 107 ? -0.488 -7.286 11.944 1.00 97.75 107 PRO A O 1
ATOM 863 N N . LEU A 1 108 ? 0.612 -6.459 10.167 1.00 98.50 108 LEU A N 1
ATOM 864 C CA . LEU A 1 108 ? -0.563 -5.999 9.436 1.00 98.50 108 LEU A CA 1
ATOM 865 C C . LEU A 1 108 ? -1.339 -7.204 8.893 1.00 98.50 108 LEU A C 1
ATOM 867 O O . LEU A 1 108 ? -0.747 -8.098 8.287 1.00 98.50 108 LEU A O 1
ATOM 871 N N . ASP A 1 109 ? -2.657 -7.199 9.083 1.00 97.50 109 ASP A N 1
ATOM 872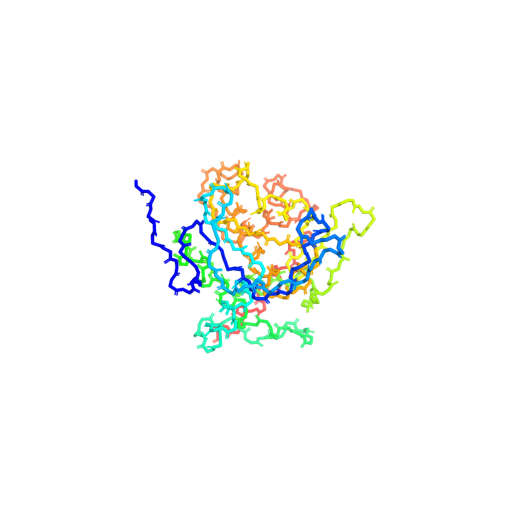 C CA . ASP A 1 109 ? -3.570 -8.211 8.547 1.00 97.50 109 ASP A CA 1
ATOM 873 C C . ASP A 1 109 ? -4.015 -7.833 7.115 1.00 97.50 109 ASP A C 1
ATOM 875 O O . ASP A 1 109 ? -4.498 -6.711 6.903 1.00 97.50 109 ASP A O 1
ATOM 879 N N . PRO A 1 110 ? -3.903 -8.736 6.120 1.00 98.00 110 PRO A N 1
ATOM 880 C CA . PRO A 1 110 ? -4.383 -8.486 4.759 1.00 98.00 110 PRO A CA 1
ATOM 881 C C . PRO A 1 110 ? -5.885 -8.169 4.668 1.00 98.00 110 PRO A C 1
ATOM 883 O O . PRO A 1 110 ? -6.297 -7.423 3.777 1.00 98.00 110 PRO A O 1
ATOM 886 N N . ASN A 1 111 ? -6.714 -8.657 5.593 1.00 98.00 111 ASN A N 1
ATOM 887 C CA . ASN A 1 111 ? -8.139 -8.326 5.658 1.00 98.00 111 ASN A CA 1
ATOM 888 C C . ASN A 1 111 ? -8.382 -6.837 5.917 1.00 98.00 111 ASN A C 1
ATOM 890 O O . ASN A 1 111 ? -9.302 -6.251 5.341 1.00 98.00 111 ASN A O 1
ATOM 894 N N . LEU A 1 112 ? -7.532 -6.202 6.728 1.00 98.19 112 LEU A N 1
ATOM 895 C CA . LEU A 1 112 ? -7.624 -4.769 6.986 1.00 98.19 112 LEU A CA 1
ATOM 896 C C . LEU A 1 112 ? -7.335 -3.966 5.714 1.00 98.19 112 LEU A C 1
ATOM 898 O O . LEU A 1 112 ? -8.068 -3.033 5.392 1.00 98.19 112 LEU A O 1
ATOM 902 N N . VAL A 1 113 ? -6.318 -4.366 4.947 1.00 98.56 113 VAL A N 1
ATOM 903 C CA . VAL A 1 113 ? -5.992 -3.732 3.660 1.00 98.56 113 VAL A CA 1
ATOM 904 C C . VAL A 1 113 ? -7.115 -3.935 2.644 1.00 98.56 113 VAL A C 1
ATOM 906 O O . VAL A 1 113 ? -7.489 -2.991 1.949 1.00 98.56 113 VAL A O 1
ATOM 909 N N . LYS A 1 114 ? -7.717 -5.129 2.595 1.00 98.50 114 LYS A N 1
ATOM 910 C CA . LYS A 1 114 ? -8.875 -5.409 1.736 1.00 98.50 114 LYS A CA 1
ATOM 911 C C . LYS A 1 114 ? -10.076 -4.522 2.074 1.00 98.50 114 LYS A C 1
ATOM 913 O O . LYS A 1 114 ? -10.669 -3.933 1.170 1.00 98.50 114 LYS A O 1
ATOM 918 N N . ALA A 1 115 ? -10.407 -4.378 3.359 1.00 98.19 115 ALA A N 1
ATOM 919 C CA . ALA A 1 115 ? -11.458 -3.466 3.812 1.00 98.19 115 ALA A CA 1
ATOM 920 C C . ALA A 1 115 ? -11.144 -2.006 3.449 1.00 98.19 115 ALA A C 1
ATOM 922 O O . ALA A 1 115 ? -12.039 -1.257 3.045 1.00 98.19 115 ALA A O 1
ATOM 923 N N . LEU A 1 116 ? -9.874 -1.601 3.559 1.00 98.25 116 LEU A N 1
ATOM 924 C CA . LEU A 1 116 ? -9.438 -0.254 3.208 1.00 98.25 116 LEU A CA 1
ATOM 925 C C . LEU A 1 116 ? -9.629 0.003 1.707 1.00 98.25 116 LEU A C 1
ATOM 927 O O . LEU A 1 116 ? -10.332 0.947 1.359 1.00 98.25 116 LEU A O 1
ATOM 931 N N . ILE A 1 117 ? -9.140 -0.884 0.830 1.00 98.50 117 ILE A N 1
ATOM 932 C CA . ILE A 1 117 ? -9.340 -0.802 -0.632 1.00 98.50 117 ILE A CA 1
ATOM 933 C C . ILE A 1 117 ? -10.828 -0.733 -0.994 1.00 98.50 117 ILE A C 1
ATOM 935 O O . ILE A 1 117 ? -11.222 0.079 -1.836 1.00 98.50 117 ILE A O 1
ATOM 939 N N . ALA A 1 118 ? -11.663 -1.548 -0.342 1.00 97.94 118 ALA A N 1
ATOM 940 C CA . ALA A 1 118 ? -13.108 -1.521 -0.539 1.00 97.94 118 ALA A CA 1
ATOM 941 C C . ALA A 1 118 ? -13.689 -0.129 -0.254 1.00 97.94 118 ALA A C 1
ATOM 943 O O . ALA A 1 118 ? -14.473 0.380 -1.050 1.00 97.94 118 ALA A O 1
ATOM 944 N N . SER A 1 119 ? -13.268 0.507 0.844 1.00 97.31 119 SER A N 1
ATOM 945 C CA . SER A 1 119 ? -13.729 1.849 1.225 1.00 97.31 119 SER A CA 1
ATOM 946 C C . SER A 1 119 ? -13.157 2.978 0.361 1.00 97.31 119 SER A C 1
ATOM 948 O O . SER A 1 119 ? -13.811 4.003 0.199 1.00 97.31 119 SER A O 1
ATOM 950 N N . GLU A 1 120 ? -11.949 2.806 -0.177 1.00 96.56 120 GLU A N 1
ATOM 951 C CA . GLU A 1 120 ? -11.230 3.839 -0.931 1.00 96.56 120 GLU A CA 1
ATOM 952 C C . GLU A 1 120 ? -11.643 3.890 -2.404 1.00 96.56 120 GLU A C 1
ATOM 954 O O . GLU A 1 120 ? -11.840 4.958 -2.989 1.00 96.56 120 GLU A O 1
ATOM 959 N N . SER A 1 121 ? -11.776 2.723 -3.033 1.00 97.31 121 SER A N 1
ATOM 960 C CA . SER A 1 121 ? -11.895 2.640 -4.488 1.00 97.31 121 SER A CA 1
ATOM 961 C C . SER A 1 121 ? -13.001 1.729 -4.980 1.00 97.31 121 SER A C 1
ATOM 963 O O . SER A 1 121 ? -13.213 1.685 -6.190 1.00 97.31 121 SER A O 1
ATOM 965 N N . ASN A 1 122 ? -13.698 1.000 -4.101 1.00 97.56 122 ASN A N 1
ATOM 966 C CA . ASN A 1 122 ? -14.619 -0.070 -4.495 1.00 97.56 122 ASN A CA 1
ATOM 967 C C . ASN A 1 122 ? -13.949 -1.104 -5.426 1.00 97.56 122 ASN A C 1
ATOM 969 O O . ASN A 1 122 ? -14.596 -1.667 -6.309 1.00 97.56 122 ASN A O 1
ATOM 973 N N . PHE A 1 123 ? -12.638 -1.322 -5.256 1.00 98.12 123 PHE A N 1
ATOM 974 C CA . PHE A 1 123 ? -11.812 -2.187 -6.105 1.00 98.12 123 PHE A CA 1
ATOM 975 C C . PHE A 1 123 ? -11.731 -1.754 -7.585 1.00 98.12 123 PHE A C 1
ATOM 977 O O . PHE A 1 123 ? -11.571 -2.594 -8.477 1.00 98.12 123 PHE A O 1
ATOM 984 N N . TYR A 1 124 ? -11.827 -0.449 -7.868 1.00 97.50 124 TYR A N 1
ATOM 985 C CA . TYR A 1 124 ? -11.576 0.109 -9.201 1.00 97.50 124 TYR A CA 1
ATOM 986 C C . TYR A 1 124 ? -10.129 0.628 -9.312 1.00 97.50 124 TYR A C 1
ATOM 988 O O . TYR A 1 124 ? -9.800 1.649 -8.704 1.00 97.50 124 TYR A O 1
ATOM 996 N N . PRO A 1 125 ? -9.252 -0.024 -10.099 1.00 95.88 125 PRO A N 1
ATOM 997 C CA . PRO A 1 125 ? -7.825 0.313 -10.152 1.00 95.88 125 PRO A CA 1
ATOM 998 C C . PRO A 1 125 ? -7.525 1.644 -10.850 1.00 95.88 125 PRO A C 1
ATOM 1000 O O . PRO A 1 125 ? -6.476 2.228 -10.625 1.00 95.88 125 PRO A O 1
ATOM 1003 N N . GLU A 1 126 ? -8.462 2.167 -11.638 1.00 94.44 126 GLU A N 1
ATOM 1004 C CA . GLU A 1 126 ? -8.347 3.474 -12.300 1.00 94.44 126 GLU A CA 1
ATOM 1005 C C . GLU A 1 126 ? -9.124 4.573 -11.558 1.00 94.44 126 GLU A C 1
ATOM 1007 O O . GLU A 1 126 ? -9.363 5.659 -12.091 1.00 94.44 126 GLU A O 1
ATOM 1012 N N . LYS A 1 127 ? -9.567 4.305 -10.319 1.00 95.00 127 LYS A N 1
ATOM 1013 C CA . LYS A 1 127 ? -10.312 5.284 -9.526 1.00 95.00 127 LYS A CA 1
ATOM 1014 C C . LYS A 1 127 ? -9.467 6.542 -9.338 1.00 95.00 127 LYS A C 1
ATOM 1016 O O . LYS A 1 127 ?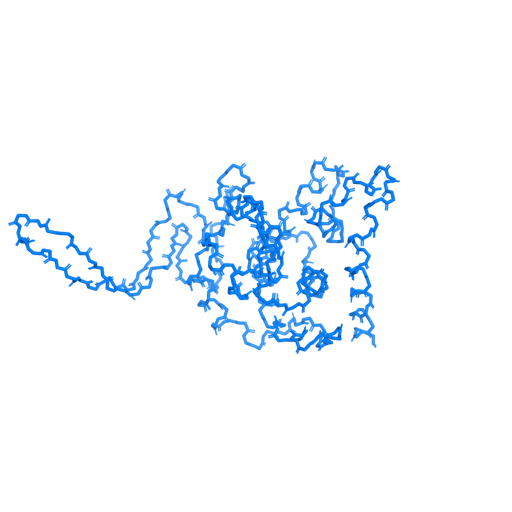 -8.390 6.500 -8.744 1.00 95.00 127 LYS A O 1
ATOM 1021 N N . LEU A 1 128 ? -10.003 7.664 -9.805 1.00 93.31 128 LEU A N 1
ATOM 1022 C CA . LEU A 1 128 ? -9.379 8.975 -9.720 1.00 93.31 128 LEU A CA 1
ATOM 1023 C C . LEU A 1 128 ? -10.299 9.933 -8.963 1.00 93.31 128 LEU A C 1
ATOM 1025 O O . LEU A 1 128 ? -11.382 10.264 -9.449 1.00 93.31 128 LEU A O 1
ATOM 1029 N N . ASN A 1 129 ? -9.846 10.406 -7.806 1.00 89.50 129 ASN A N 1
ATOM 1030 C CA . ASN A 1 129 ? -10.522 11.438 -7.023 1.00 89.50 129 ASN A CA 1
ATOM 1031 C C . ASN A 1 129 ? -9.716 12.748 -7.037 1.00 89.50 129 ASN A C 1
ATOM 1033 O O . ASN A 1 129 ? -8.526 12.765 -7.357 1.00 89.50 129 ASN A O 1
ATOM 1037 N N . ASN A 1 130 ? -10.381 13.864 -6.715 1.00 83.00 130 ASN A N 1
ATOM 1038 C CA . ASN A 1 130 ? -9.795 15.214 -6.658 1.00 83.00 130 ASN A CA 1
ATOM 1039 C C . ASN A 1 130 ? -9.075 15.636 -7.954 1.00 83.00 130 ASN A C 1
ATOM 1041 O O . ASN A 1 130 ? -8.056 16.315 -7.926 1.00 83.00 130 ASN A O 1
ATOM 1045 N N . LYS A 1 131 ? -9.618 15.246 -9.120 1.00 74.50 131 LYS A N 1
ATOM 1046 C CA . LYS A 1 131 ? -9.021 15.509 -10.448 1.00 74.50 131 LYS A CA 1
ATOM 1047 C C . LYS A 1 131 ? -8.779 16.999 -10.740 1.00 74.50 131 LYS A C 1
ATOM 1049 O O . LYS A 1 131 ? -7.931 17.322 -11.563 1.00 74.50 131 LYS A O 1
ATOM 1054 N N . LYS A 1 132 ? -9.558 17.891 -10.120 1.00 69.56 132 LYS A N 1
ATOM 1055 C CA . LYS A 1 132 ? -9.440 19.347 -10.298 1.00 69.56 132 LYS A CA 1
ATOM 1056 C C . LYS A 1 132 ? -8.325 19.965 -9.448 1.00 69.56 132 LYS A C 1
ATOM 1058 O O . LYS A 1 132 ? -7.928 21.090 -9.729 1.00 69.56 132 LYS A O 1
ATOM 1063 N N . ASP A 1 133 ? -7.813 19.225 -8.468 1.00 72.25 133 ASP A N 1
ATOM 1064 C CA . ASP A 1 133 ? -6.763 19.681 -7.570 1.00 72.25 133 ASP A CA 1
ATOM 1065 C C . ASP A 1 133 ? -5.411 19.120 -8.011 1.00 72.25 133 ASP A C 1
ATOM 1067 O O . ASP A 1 133 ? -5.306 18.029 -8.578 1.00 72.25 133 ASP A O 1
ATOM 1071 N N . SER A 1 134 ? -4.334 19.838 -7.693 1.00 77.88 134 SER A N 1
ATOM 1072 C CA . SER A 1 134 ? -2.964 19.364 -7.930 1.00 77.88 134 SER A CA 1
ATOM 1073 C C . SER A 1 134 ? -2.634 18.077 -7.153 1.00 77.88 134 SER A C 1
ATOM 1075 O O . SER A 1 134 ? -1.648 17.405 -7.468 1.00 77.88 134 SER A O 1
ATOM 1077 N N . ASN A 1 135 ? -3.470 17.705 -6.173 1.00 87.19 135 ASN A N 1
ATOM 1078 C CA . ASN A 1 135 ? -3.306 16.549 -5.297 1.00 87.19 135 ASN A CA 1
ATOM 1079 C C . ASN A 1 135 ? -4.334 15.430 -5.553 1.00 87.19 135 ASN A C 1
ATOM 1081 O O . ASN A 1 135 ? -4.966 14.921 -4.629 1.00 87.19 135 ASN A O 1
ATOM 1085 N N . SER A 1 136 ? -4.513 15.048 -6.820 1.00 90.94 136 SER A N 1
ATOM 1086 C CA . SER A 1 136 ? -5.387 13.934 -7.203 1.00 90.94 136 SER A CA 1
ATOM 1087 C C . SER A 1 136 ? -4.994 12.619 -6.520 1.00 90.94 136 SER A C 1
ATOM 1089 O O . SER A 1 136 ? -3.801 12.318 -6.436 1.00 90.94 136 SER A O 1
ATOM 1091 N N . ALA A 1 137 ? -5.986 11.823 -6.114 1.00 93.81 137 ALA A N 1
ATOM 1092 C CA . ALA A 1 137 ? -5.810 10.495 -5.522 1.00 93.81 137 ALA A CA 1
ATOM 1093 C C . ALA A 1 137 ? -6.093 9.389 -6.549 1.00 93.81 137 ALA A C 1
ATOM 1095 O O . ALA A 1 137 ? -7.080 9.477 -7.283 1.00 93.81 137 ALA A O 1
ATOM 1096 N N . ARG A 1 138 ? -5.225 8.370 -6.622 1.00 96.25 138 ARG A N 1
ATOM 1097 C CA . ARG A 1 138 ? -5.234 7.343 -7.678 1.00 96.25 138 ARG A CA 1
ATOM 1098 C C . ARG A 1 138 ? -5.271 5.917 -7.140 1.00 96.25 138 ARG A C 1
ATOM 1100 O O . ARG A 1 138 ? -4.608 5.584 -6.157 1.00 96.25 138 ARG A O 1
ATOM 1107 N N . GLY A 1 139 ? -5.994 5.074 -7.866 1.00 97.25 139 GLY A N 1
ATOM 1108 C CA . GLY A 1 139 ? -5.968 3.622 -7.765 1.00 97.25 139 GLY A CA 1
ATOM 1109 C C . GLY A 1 139 ? -6.622 3.035 -6.522 1.00 97.25 139 GLY A C 1
ATOM 1110 O O . GLY A 1 139 ? -7.421 3.682 -5.845 1.00 97.25 139 GLY A O 1
ATOM 1111 N N . LEU A 1 140 ? -6.315 1.767 -6.256 1.00 98.38 140 LEU A N 1
ATOM 1112 C CA . LEU A 1 140 ? -7.032 0.934 -5.289 1.00 98.38 140 LEU A CA 1
ATOM 1113 C C . LEU A 1 140 ? -7.028 1.485 -3.856 1.00 98.38 140 LEU A C 1
ATOM 1115 O O . LEU A 1 140 ? -8.040 1.390 -3.165 1.00 98.38 140 LEU A O 1
ATOM 1119 N N . MET A 1 141 ? -5.912 2.072 -3.434 1.00 98.44 141 MET A N 1
ATOM 1120 C CA . MET A 1 141 ? -5.702 2.653 -2.108 1.00 98.44 141 MET A CA 1
ATOM 1121 C C . MET A 1 141 ? -5.708 4.188 -2.120 1.00 98.44 141 MET A C 1
ATOM 1123 O O . MET A 1 141 ? -5.383 4.799 -1.113 1.00 98.44 141 MET A O 1
ATOM 1127 N N . GLN A 1 142 ? -6.083 4.825 -3.237 1.00 97.38 142 GLN A N 1
ATOM 1128 C CA . GLN A 1 142 ? -6.231 6.286 -3.335 1.00 97.38 142 GLN A CA 1
ATOM 1129 C C . GLN A 1 142 ? -4.969 7.076 -2.928 1.00 97.38 142 GLN A C 1
ATOM 1131 O O . GLN A 1 142 ? -5.016 8.045 -2.172 1.00 97.38 142 GLN A O 1
ATOM 1136 N N . ILE A 1 143 ? -3.818 6.705 -3.497 1.00 97.56 143 ILE A N 1
ATOM 1137 C CA . ILE A 1 143 ? -2.546 7.407 -3.275 1.00 97.56 143 ILE A CA 1
ATOM 1138 C C . ILE A 1 143 ? -2.584 8.785 -3.935 1.00 97.56 143 ILE A C 1
ATOM 1140 O O . ILE A 1 143 ? -2.805 8.894 -5.143 1.00 97.56 143 ILE A O 1
ATOM 1144 N N . THR A 1 144 ? -2.358 9.838 -3.149 1.00 95.69 144 THR A N 1
ATOM 1145 C CA . THR A 1 144 ? -2.320 11.220 -3.643 1.00 95.69 144 THR A CA 1
ATOM 1146 C C . THR A 1 144 ? -0.983 11.552 -4.307 1.00 95.69 144 THR A C 1
ATOM 1148 O O . THR A 1 144 ? 0.042 10.919 -4.036 1.00 95.69 144 THR A O 1
ATOM 1151 N N . ASN A 1 145 ? -0.958 12.583 -5.157 1.00 92.56 145 ASN A N 1
ATOM 1152 C CA . ASN A 1 145 ? 0.289 13.068 -5.761 1.00 92.56 145 ASN A CA 1
ATOM 1153 C C . ASN A 1 145 ? 1.324 13.504 -4.715 1.00 92.56 145 ASN A C 1
ATOM 1155 O O . ASN A 1 145 ? 2.523 13.352 -4.943 1.00 92.56 145 ASN A O 1
ATOM 1159 N N . GLU A 1 146 ? 0.876 14.060 -3.593 1.00 93.62 146 GLU A N 1
ATOM 1160 C CA . GLU A 1 146 ? 1.719 14.428 -2.462 1.00 93.62 146 GLU A CA 1
ATOM 1161 C C . GLU A 1 146 ? 2.256 13.189 -1.750 1.00 93.62 146 GLU A C 1
ATOM 1163 O O . GLU A 1 146 ? 3.468 13.066 -1.602 1.00 93.62 146 GLU A O 1
ATOM 1168 N N . THR A 1 147 ? 1.399 12.224 -1.402 1.00 94.94 147 THR A N 1
ATOM 1169 C CA . THR A 1 147 ? 1.840 10.963 -0.790 1.00 94.94 147 THR A CA 1
ATOM 1170 C C . THR A 1 147 ? 2.850 10.238 -1.672 1.00 94.94 147 THR A C 1
ATOM 1172 O O . THR A 1 147 ? 3.872 9.787 -1.170 1.00 94.94 147 THR A O 1
ATOM 1175 N N . ARG A 1 148 ? 2.627 10.189 -2.990 1.00 95.38 148 ARG A N 1
ATOM 1176 C CA . ARG A 1 148 ? 3.583 9.616 -3.948 1.00 95.38 148 ARG A CA 1
ATOM 1177 C C . ARG A 1 148 ? 4.959 10.281 -3.859 1.00 95.38 148 ARG A C 1
ATOM 1179 O O . ARG A 1 148 ? 5.963 9.587 -3.879 1.00 95.38 148 ARG A O 1
ATOM 1186 N N . LYS A 1 149 ? 5.015 11.613 -3.738 1.00 93.31 149 LYS A N 1
ATOM 1187 C CA . LYS A 1 149 ? 6.284 12.339 -3.555 1.00 93.31 149 LYS A CA 1
ATOM 1188 C C . LYS A 1 149 ? 6.924 12.021 -2.205 1.00 93.31 149 LYS A C 1
ATOM 1190 O O . LYS A 1 149 ? 8.131 11.851 -2.147 1.00 93.31 149 LYS A O 1
ATOM 1195 N N . LEU A 1 150 ? 6.133 11.927 -1.136 1.00 94.31 150 LEU A N 1
ATOM 1196 C CA . LEU A 1 150 ? 6.632 11.605 0.205 1.00 94.31 150 LEU A CA 1
ATOM 1197 C C . LEU A 1 150 ? 7.169 10.168 0.304 1.00 94.31 150 LEU A C 1
ATOM 1199 O O . LEU A 1 150 ? 8.128 9.929 1.030 1.00 94.31 150 LEU A O 1
ATOM 1203 N N . LEU A 1 151 ? 6.590 9.227 -0.448 1.00 94.00 151 LEU A N 1
ATOM 1204 C CA . LEU A 1 151 ? 7.074 7.845 -0.552 1.00 94.00 151 LEU A CA 1
ATOM 1205 C C . LEU A 1 151 ? 8.433 7.726 -1.263 1.00 94.00 151 LEU A C 1
ATOM 1207 O O . LEU A 1 151 ? 9.117 6.725 -1.070 1.00 94.00 151 LEU A O 1
ATOM 1211 N N . ASP A 1 152 ? 8.820 8.740 -2.037 1.00 89.81 152 ASP A N 1
ATOM 1212 C CA . ASP A 1 152 ? 10.067 8.826 -2.811 1.00 89.81 152 ASP A CA 1
ATOM 1213 C C . ASP A 1 152 ? 11.076 9.822 -2.192 1.00 89.81 152 ASP A C 1
ATOM 1215 O O . ASP A 1 152 ? 12.169 10.034 -2.712 1.00 89.81 152 ASP A O 1
ATOM 1219 N N . ALA A 1 153 ? 10.718 10.469 -1.076 1.00 81.81 153 ALA A N 1
ATOM 1220 C CA . ALA A 1 153 ? 11.494 11.558 -0.490 1.00 81.81 153 ALA A CA 1
ATOM 1221 C C . ALA A 1 153 ? 12.061 11.210 0.889 1.00 81.81 153 ALA A C 1
ATOM 1223 O O . ALA A 1 153 ? 11.345 10.802 1.806 1.00 81.81 153 ALA A O 1
ATOM 1224 N N . GLU A 1 154 ? 13.348 11.512 1.076 1.00 77.06 154 GLU A N 1
ATOM 1225 C CA . GLU A 1 154 ? 14.062 11.325 2.347 1.00 77.06 154 GLU A CA 1
ATOM 1226 C C . GLU A 1 154 ? 13.548 12.204 3.499 1.00 77.06 154 GLU A C 1
ATOM 1228 O O . GLU A 1 154 ? 13.924 12.003 4.654 1.00 77.06 154 GLU A O 1
ATOM 1233 N N . THR A 1 155 ? 12.713 13.201 3.201 1.00 80.12 155 THR A N 1
ATOM 1234 C CA . THR A 1 155 ? 12.167 14.122 4.202 1.00 80.12 155 THR A CA 1
ATOM 1235 C C . THR A 1 155 ? 11.116 13.466 5.092 1.00 80.12 155 THR A C 1
ATOM 1237 O O . THR A 1 155 ? 11.013 13.827 6.262 1.00 80.12 155 THR A O 1
ATOM 1240 N N . GLU A 1 156 ? 10.348 12.512 4.559 1.00 86.88 156 GLU A N 1
ATOM 1241 C CA . GLU A 1 156 ? 9.271 11.834 5.291 1.00 86.88 156 GLU A CA 1
ATOM 1242 C C . GLU A 1 156 ? 9.662 10.414 5.701 1.00 86.88 156 GLU A C 1
ATOM 1244 O O . GLU A 1 156 ? 9.370 9.982 6.820 1.00 86.88 156 GLU A O 1
ATOM 1249 N N . LEU A 1 157 ? 10.339 9.686 4.809 1.00 87.62 157 LEU A N 1
ATOM 1250 C CA . LEU A 1 157 ? 10.786 8.321 5.055 1.00 87.62 157 LEU A CA 1
ATOM 1251 C C . LEU A 1 157 ? 12.299 8.269 5.250 1.00 87.62 157 LEU A C 1
ATOM 1253 O O . LEU A 1 157 ? 13.070 8.912 4.544 1.00 87.62 157 LEU A O 1
ATOM 1257 N N . LYS A 1 158 ? 12.739 7.448 6.206 1.00 84.19 158 LYS A N 1
ATOM 1258 C CA . LYS A 1 158 ? 14.170 7.240 6.461 1.00 84.19 158 LYS A CA 1
ATOM 1259 C C . LYS A 1 158 ? 14.805 6.252 5.485 1.00 84.19 158 LYS A C 1
ATOM 1261 O O . LYS A 1 158 ? 15.973 6.438 5.150 1.00 84.19 158 LYS A O 1
ATOM 1266 N N . ASP A 1 159 ? 14.048 5.234 5.077 1.00 87.00 159 ASP A N 1
ATOM 1267 C CA . ASP A 1 159 ? 14.465 4.128 4.209 1.00 87.00 159 ASP A CA 1
ATOM 1268 C C . ASP A 1 159 ? 13.230 3.419 3.606 1.00 87.00 159 ASP A C 1
ATOM 1270 O O . ASP A 1 159 ? 12.086 3.693 4.009 1.00 87.00 159 ASP A O 1
ATOM 1274 N N . HIS A 1 160 ? 13.472 2.483 2.686 1.00 91.50 160 HIS A N 1
ATOM 1275 C CA . HIS A 1 160 ? 12.468 1.688 1.976 1.00 91.50 160 HIS A CA 1
ATOM 1276 C C . HIS A 1 160 ? 11.450 2.560 1.234 1.00 91.50 160 HIS A C 1
ATOM 1278 O O . HIS A 1 160 ? 10.252 2.568 1.548 1.00 91.50 160 HIS A O 1
ATOM 1284 N N . PHE A 1 161 ? 11.959 3.338 0.285 1.00 94.31 161 PHE A N 1
ATOM 1285 C CA . PHE A 1 161 ? 11.164 4.212 -0.569 1.00 94.31 161 PHE A CA 1
ATOM 1286 C C . PHE A 1 161 ? 10.398 3.412 -1.622 1.00 94.31 161 PHE A C 1
ATOM 1288 O O . PHE A 1 161 ? 10.776 2.296 -1.984 1.00 94.31 161 PHE A O 1
ATOM 1295 N N . VAL A 1 162 ? 9.323 4.009 -2.127 1.00 95.69 162 VAL A N 1
ATOM 1296 C CA . VAL A 1 162 ? 8.566 3.492 -3.267 1.00 95.69 162 VAL A CA 1
ATOM 1297 C C . VAL A 1 162 ? 8.535 4.573 -4.334 1.00 95.69 162 VAL A C 1
ATOM 1299 O O . VAL A 1 162 ? 7.862 5.594 -4.178 1.00 95.69 162 VAL A O 1
ATOM 1302 N N . THR A 1 163 ? 9.254 4.330 -5.424 1.00 94.56 163 THR A N 1
ATOM 1303 C CA . THR A 1 163 ? 9.392 5.261 -6.541 1.00 94.56 163 THR A CA 1
ATOM 1304 C C . THR A 1 163 ? 8.460 4.831 -7.670 1.00 94.56 163 THR A C 1
ATOM 1306 O O . THR A 1 163 ? 8.662 3.812 -8.332 1.00 94.56 163 THR A O 1
ATOM 1309 N N . ALA A 1 164 ? 7.412 5.624 -7.885 1.00 94.81 164 ALA A N 1
ATOM 1310 C CA . ALA A 1 164 ? 6.398 5.384 -8.906 1.00 94.81 164 ALA A CA 1
ATOM 1311 C C . ALA A 1 164 ? 5.976 6.697 -9.581 1.00 94.81 164 ALA A C 1
ATOM 1313 O O . ALA A 1 164 ? 5.911 7.760 -8.943 1.00 94.81 164 ALA A O 1
ATOM 1314 N N . THR A 1 165 ? 5.660 6.629 -10.873 1.00 94.62 165 THR A N 1
ATOM 1315 C CA . THR A 1 165 ? 5.019 7.727 -11.613 1.00 94.62 165 THR A CA 1
ATOM 1316 C C . THR A 1 165 ? 3.529 7.831 -11.267 1.00 94.62 165 THR A C 1
ATOM 1318 O O . THR A 1 165 ? 2.997 7.048 -10.479 1.00 94.62 165 THR A O 1
ATOM 1321 N N . GLN A 1 166 ? 2.827 8.832 -11.808 1.00 92.94 166 GLN A N 1
ATOM 1322 C CA . GLN A 1 166 ? 1.374 8.922 -11.613 1.00 92.94 166 GLN A CA 1
ATOM 1323 C C . GLN A 1 166 ? 0.642 7.797 -12.348 1.00 92.94 166 GLN A C 1
ATOM 1325 O O . GLN A 1 166 ? -0.375 7.304 -11.867 1.00 92.94 166 GLN A O 1
ATOM 1330 N N . GLU A 1 167 ? 1.159 7.417 -13.510 1.00 93.00 167 GLU A N 1
ATOM 1331 C CA . GLU A 1 167 ? 0.633 6.381 -14.384 1.00 93.00 167 GLU A CA 1
ATOM 1332 C C . GLU A 1 167 ? 0.831 4.999 -13.763 1.00 93.00 167 GLU A C 1
ATOM 1334 O O . GLU A 1 167 ? -0.103 4.196 -13.766 1.00 93.00 167 GLU A O 1
ATOM 1339 N N . ASP A 1 168 ? 1.992 4.762 -13.142 1.00 96.56 168 ASP A N 1
ATOM 1340 C CA . ASP A 1 168 ? 2.271 3.517 -12.421 1.00 96.56 168 ASP A CA 1
ATOM 1341 C C . ASP A 1 168 ? 1.259 3.258 -11.300 1.00 96.56 168 ASP A C 1
ATOM 1343 O O . ASP A 1 168 ? 0.932 2.110 -11.030 1.00 96.56 168 ASP A O 1
ATOM 1347 N N . LEU A 1 169 ? 0.700 4.298 -10.670 1.00 96.88 169 LEU A N 1
ATOM 1348 C CA . LEU A 1 169 ? -0.304 4.135 -9.612 1.00 96.88 169 LEU A CA 1
ATOM 1349 C C . LEU A 1 169 ? -1.659 3.602 -10.105 1.00 96.88 169 LEU A C 1
ATOM 1351 O O . LEU A 1 169 ? -2.507 3.301 -9.264 1.00 96.88 169 LEU A O 1
ATOM 1355 N N . ASN A 1 170 ? -1.881 3.485 -11.418 1.00 95.75 170 ASN A N 1
ATOM 1356 C CA . ASN A 1 170 ? -3.040 2.771 -11.965 1.00 95.75 170 ASN A CA 1
ATOM 1357 C C . ASN A 1 170 ? -2.798 1.251 -12.032 1.00 95.75 170 ASN A C 1
ATOM 1359 O O . ASN A 1 170 ? -3.752 0.486 -12.181 1.00 95.75 170 ASN A O 1
ATOM 1363 N N . ASP A 1 171 ? -1.544 0.799 -11.905 1.00 98.06 171 ASP A N 1
ATOM 1364 C CA . ASP A 1 171 ? -1.225 -0.617 -11.747 1.00 98.06 171 ASP A CA 1
ATOM 1365 C C . ASP A 1 171 ? -1.637 -1.087 -10.337 1.00 98.06 171 ASP A C 1
ATOM 1367 O O . ASP A 1 171 ? -1.195 -0.507 -9.337 1.00 98.06 171 ASP A O 1
ATOM 1371 N N . PRO A 1 172 ? -2.471 -2.136 -10.213 1.00 98.31 172 PRO A N 1
ATOM 1372 C CA . PRO A 1 172 ? -2.911 -2.648 -8.919 1.00 98.31 172 PRO A CA 1
ATOM 1373 C C . PRO A 1 172 ? -1.765 -3.037 -7.980 1.00 98.31 172 PRO A C 1
ATOM 1375 O O . PRO A 1 172 ? -1.840 -2.765 -6.783 1.00 98.31 172 PRO A O 1
ATOM 1378 N N . GLY A 1 173 ? -0.713 -3.671 -8.505 1.00 98.38 173 GLY A N 1
ATOM 1379 C CA . GLY A 1 173 ? 0.425 -4.137 -7.720 1.00 98.38 173 GLY A CA 1
ATOM 1380 C C . GLY A 1 173 ? 1.228 -2.967 -7.169 1.00 98.38 173 GLY A C 1
ATOM 1381 O O . GLY A 1 173 ? 1.482 -2.916 -5.966 1.00 98.38 173 GLY A O 1
ATOM 1382 N N . VAL A 1 174 ? 1.548 -1.986 -8.015 1.00 98.56 174 VAL A N 1
ATOM 1383 C CA . VAL A 1 174 ? 2.249 -0.764 -7.592 1.00 98.56 174 VAL A CA 1
ATOM 1384 C C . VAL A 1 174 ? 1.425 0.039 -6.597 1.00 98.56 174 VAL A C 1
ATOM 1386 O O . VAL A 1 174 ? 1.950 0.467 -5.568 1.00 98.56 174 VAL A O 1
ATOM 1389 N N . ASN A 1 175 ? 0.127 0.203 -6.850 1.00 98.69 175 ASN A N 1
ATOM 1390 C CA . ASN A 1 175 ? -0.737 0.974 -5.968 1.00 98.69 175 ASN A CA 1
ATOM 1391 C C . ASN A 1 175 ? -0.870 0.342 -4.574 1.00 98.69 175 ASN A C 1
ATOM 1393 O O . ASN A 1 175 ? -0.751 1.046 -3.570 1.00 98.69 175 ASN A O 1
ATOM 1397 N N . ILE A 1 176 ? -1.063 -0.981 -4.504 1.00 98.81 176 ILE A N 1
ATOM 1398 C CA . ILE A 1 176 ? -1.146 -1.707 -3.230 1.00 98.81 176 ILE A CA 1
ATOM 1399 C C . ILE A 1 176 ? 0.207 -1.675 -2.508 1.00 98.81 176 ILE A C 1
ATOM 1401 O O . ILE A 1 176 ? 0.236 -1.403 -1.310 1.00 98.81 176 ILE A O 1
ATOM 1405 N N . CYS A 1 177 ? 1.328 -1.872 -3.211 1.00 98.75 177 CYS A N 1
ATOM 1406 C CA . CYS A 1 177 ? 2.666 -1.767 -2.619 1.00 98.75 177 CYS A CA 1
ATOM 1407 C C . CYS A 1 177 ? 2.879 -0.407 -1.939 1.00 98.75 177 CYS A C 1
ATOM 1409 O O . CYS A 1 177 ? 3.205 -0.343 -0.749 1.00 98.75 177 CYS A O 1
ATOM 1411 N N . ALA A 1 178 ? 2.629 0.676 -2.682 1.00 98.50 178 ALA A N 1
ATOM 1412 C CA . ALA A 1 178 ? 2.744 2.047 -2.199 1.00 98.50 178 ALA A CA 1
ATOM 1413 C C . ALA A 1 178 ? 1.789 2.325 -1.028 1.00 98.50 178 ALA A C 1
ATOM 1415 O O . ALA A 1 178 ? 2.183 2.914 -0.019 1.00 98.50 178 ALA A O 1
ATOM 1416 N N . GLY A 1 179 ? 0.535 1.881 -1.134 1.00 98.62 179 GLY A N 1
ATOM 1417 C CA . GLY A 1 179 ? -0.476 2.112 -0.110 1.00 98.62 179 GLY A CA 1
ATOM 1418 C C . GLY A 1 179 ? -0.223 1.361 1.187 1.00 98.62 179 GLY A C 1
ATOM 1419 O O . GLY A 1 179 ? -0.366 1.957 2.254 1.00 98.62 179 GLY A O 1
ATOM 1420 N N . VAL A 1 180 ? 0.238 0.111 1.125 1.00 98.75 180 VAL A N 1
ATOM 1421 C CA . VAL A 1 180 ? 0.652 -0.636 2.319 1.00 98.75 180 VAL A CA 1
ATOM 1422 C C . VAL A 1 180 ? 1.864 0.035 2.962 1.00 98.75 180 VAL A C 1
ATOM 1424 O O . VAL A 1 180 ? 1.832 0.316 4.160 1.00 98.75 180 VAL A O 1
ATOM 1427 N N . ARG A 1 181 ? 2.892 0.406 2.185 1.00 98.25 181 ARG A N 1
ATOM 1428 C CA . ARG A 1 181 ? 4.057 1.138 2.714 1.00 98.25 181 ARG A CA 1
ATOM 1429 C C . ARG A 1 181 ? 3.659 2.432 3.426 1.00 98.25 181 ARG A C 1
ATOM 1431 O O . ARG A 1 181 ? 4.207 2.756 4.487 1.00 98.25 181 ARG A O 1
ATOM 1438 N N . TRP A 1 182 ? 2.709 3.165 2.847 1.00 98.25 182 TRP A N 1
ATOM 1439 C CA . TRP A 1 182 ? 2.179 4.389 3.434 1.00 98.25 182 TRP A CA 1
ATOM 1440 C C . TRP A 1 182 ? 1.368 4.121 4.702 1.00 98.25 182 TRP A C 1
ATOM 1442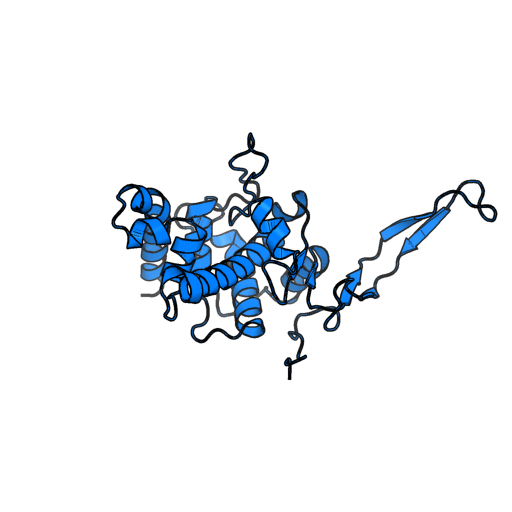 O O . TRP A 1 182 ? 1.505 4.860 5.673 1.00 98.25 182 TRP A O 1
ATOM 1452 N N . LEU A 1 183 ? 0.591 3.036 4.755 1.00 98.56 183 LEU A N 1
ATOM 1453 C CA . LEU A 1 183 ? -0.155 2.638 5.951 1.00 98.56 183 LEU A CA 1
ATOM 1454 C C . LEU A 1 183 ? 0.768 2.354 7.146 1.00 98.56 183 LEU A C 1
ATOM 1456 O O . LEU A 1 183 ? 0.478 2.785 8.262 1.00 98.56 183 LEU A O 1
ATOM 1460 N N . PHE A 1 184 ? 1.924 1.725 6.919 1.00 98.25 184 PHE A N 1
ATOM 1461 C CA . PHE A 1 184 ? 2.958 1.584 7.952 1.00 98.25 184 PHE A CA 1
ATOM 1462 C C . PHE A 1 184 ? 3.453 2.940 8.458 1.00 98.25 184 PHE A C 1
ATOM 1464 O O . PHE A 1 184 ? 3.507 3.175 9.666 1.00 98.25 184 PHE A O 1
ATOM 1471 N N . ARG A 1 185 ? 3.746 3.874 7.544 1.00 97.31 185 ARG A N 1
ATOM 1472 C CA . ARG A 1 185 ? 4.149 5.231 7.930 1.00 97.31 185 ARG A CA 1
ATOM 1473 C C . ARG A 1 185 ? 3.048 5.945 8.719 1.00 97.31 185 ARG A C 1
ATOM 1475 O O . ARG A 1 185 ? 3.322 6.611 9.714 1.00 97.31 185 ARG A O 1
ATOM 1482 N N . LYS A 1 186 ? 1.789 5.769 8.323 1.00 97.38 186 LYS A N 1
ATOM 1483 C CA . LYS A 1 186 ? 0.626 6.315 9.030 1.00 97.38 186 LYS A CA 1
ATOM 1484 C C . LYS A 1 186 ? 0.492 5.752 10.439 1.00 97.38 186 LYS A C 1
ATOM 1486 O O . LYS A 1 186 ? 0.219 6.522 11.356 1.00 97.38 186 LYS A O 1
ATOM 1491 N N . ARG A 1 187 ? 0.789 4.466 10.649 1.00 97.88 187 ARG A N 1
ATOM 1492 C CA . ARG A 1 187 ? 0.866 3.872 11.991 1.00 97.88 187 ARG A CA 1
ATOM 1493 C C . ARG A 1 187 ? 1.955 4.516 12.848 1.00 97.88 187 ARG A C 1
ATOM 1495 O O . ARG A 1 187 ? 1.711 4.812 14.019 1.00 97.88 187 ARG A O 1
ATOM 1502 N N . GLU A 1 188 ? 3.135 4.782 12.287 1.00 96.62 188 GLU A N 1
ATOM 1503 C CA . GLU A 1 188 ? 4.202 5.498 13.001 1.00 96.62 188 GLU A CA 1
ATOM 1504 C C . GLU A 1 188 ? 3.777 6.921 13.386 1.00 96.62 188 GLU A C 1
ATOM 1506 O O . GLU A 1 188 ? 3.983 7.335 14.528 1.00 96.62 188 GLU A O 1
ATOM 1511 N N . ILE A 1 189 ? 3.160 7.668 12.465 1.00 95.81 189 ILE A N 1
ATOM 1512 C CA . ILE A 1 189 ? 2.655 9.028 12.718 1.00 95.81 189 ILE A CA 1
ATOM 1513 C C . ILE A 1 189 ? 1.571 9.000 13.799 1.00 95.81 189 ILE A C 1
ATOM 1515 O O . ILE A 1 189 ? 1.644 9.768 14.760 1.00 95.81 189 ILE A O 1
ATOM 1519 N N . ALA A 1 190 ? 0.599 8.093 13.688 1.00 97.31 190 ALA A N 1
ATOM 1520 C CA . ALA A 1 190 ? -0.432 7.898 14.702 1.00 97.31 190 ALA A CA 1
ATOM 1521 C C . ALA A 1 190 ? 0.202 7.621 16.072 1.00 97.31 190 ALA A C 1
ATOM 1523 O O . ALA A 1 190 ? -0.124 8.289 17.053 1.00 97.31 190 ALA A O 1
ATOM 1524 N N . SER A 1 191 ? 1.187 6.723 16.128 1.00 97.56 191 SER A N 1
ATOM 1525 C CA . SER A 1 191 ? 1.830 6.335 17.384 1.00 97.56 191 SER A CA 1
ATOM 1526 C C . SER A 1 191 ? 2.623 7.483 18.017 1.00 97.56 191 SER A C 1
ATOM 1528 O O . SER A 1 191 ? 2.503 7.773 19.208 1.00 97.56 191 SER A O 1
ATOM 1530 N N . THR A 1 192 ? 3.441 8.164 17.215 1.00 95.75 192 THR A N 1
ATOM 1531 C CA . THR A 1 192 ? 4.461 9.105 17.704 1.00 95.75 192 THR A CA 1
ATOM 1532 C C . THR A 1 192 ? 3.975 10.547 17.771 1.00 95.75 192 THR A C 1
ATOM 1534 O O . THR A 1 192 ? 4.391 11.300 18.654 1.00 95.75 192 THR A O 1
ATOM 1537 N N . VAL A 1 193 ? 3.092 10.962 16.862 1.00 94.81 193 VAL A N 1
ATOM 1538 C CA . VAL A 1 193 ? 2.613 12.346 16.759 1.00 94.81 193 VAL A CA 1
ATOM 1539 C C . VAL A 1 193 ? 1.259 12.501 17.434 1.00 94.81 193 VAL A C 1
ATOM 1541 O O . VAL A 1 193 ? 1.092 13.447 18.202 1.00 94.81 193 VAL A O 1
ATOM 1544 N N . ARG A 1 194 ? 0.315 11.587 17.174 1.00 93.50 194 ARG A N 1
ATOM 1545 C CA . ARG A 1 194 ? -1.077 11.717 17.636 1.00 93.50 194 ARG A CA 1
ATOM 1546 C C . ARG A 1 194 ? -1.284 11.170 19.044 1.00 93.50 194 ARG A C 1
ATOM 1548 O O . ARG A 1 194 ? -1.733 11.903 19.914 1.00 93.50 194 ARG A O 1
ATOM 1555 N N . LEU A 1 195 ? -0.949 9.898 19.252 1.00 95.44 195 LEU A N 1
ATOM 1556 C CA . LEU A 1 195 ? -1.379 9.127 20.422 1.00 95.44 195 LEU A CA 1
ATOM 1557 C C . LEU A 1 195 ? -0.339 9.078 21.542 1.00 95.44 195 LEU A C 1
ATOM 1559 O O . LEU A 1 195 ? -0.703 8.871 22.694 1.00 95.44 195 LEU A O 1
ATOM 1563 N N . LYS A 1 196 ? 0.951 9.246 21.218 1.00 95.56 196 LYS A N 1
ATOM 1564 C CA . LYS A 1 196 ? 2.078 9.084 22.161 1.00 95.56 196 LYS A CA 1
ATOM 1565 C C . LYS A 1 196 ? 2.128 7.692 22.816 1.00 95.56 196 LYS A C 1
ATOM 1567 O O . LYS A 1 196 ? 2.658 7.532 23.910 1.00 95.56 196 LYS A O 1
ATOM 1572 N N . ARG A 1 197 ? 1.605 6.684 22.114 1.00 95.94 197 ARG A N 1
ATOM 1573 C CA . ARG A 1 197 ? 1.633 5.251 22.446 1.00 95.94 197 ARG A CA 1
ATOM 1574 C C . ARG A 1 197 ? 1.592 4.428 21.154 1.00 95.94 197 ARG A C 1
ATOM 1576 O O . ARG A 1 197 ? 1.232 4.996 20.125 1.00 95.94 197 ARG A O 1
ATOM 1583 N N . PRO A 1 198 ? 1.898 3.120 21.175 1.00 96.81 198 PRO A N 1
ATOM 1584 C CA . PRO A 1 198 ? 1.689 2.269 20.008 1.00 96.81 198 PRO A CA 1
ATOM 1585 C C . PRO A 1 198 ? 0.245 2.371 19.491 1.00 96.81 198 PRO A C 1
ATOM 1587 O O . PRO A 1 198 ? -0.716 2.221 20.254 1.00 96.81 198 PRO A O 1
ATOM 1590 N N . ALA A 1 199 ? 0.107 2.680 18.202 1.00 97.88 199 ALA A N 1
ATOM 1591 C CA . ALA A 1 199 ? -1.168 2.700 17.502 1.00 97.88 199 ALA A CA 1
ATOM 1592 C C . ALA A 1 199 ? -1.542 1.288 17.041 1.00 97.88 199 ALA A C 1
ATOM 1594 O O . ALA A 1 199 ? -0.691 0.509 16.595 1.00 97.88 199 ALA A O 1
ATOM 1595 N N . THR A 1 200 ? -2.830 0.978 17.096 1.00 98.00 200 THR A N 1
ATOM 1596 C CA . THR A 1 200 ? -3.398 -0.201 16.437 1.00 98.00 200 THR A CA 1
ATOM 1597 C C . THR A 1 200 ? -3.435 0.000 14.919 1.00 98.00 200 THR A C 1
ATOM 1599 O O . THR A 1 200 ? -3.345 1.125 14.419 1.00 98.00 200 THR A O 1
ATOM 1602 N N . TRP A 1 201 ? -3.602 -1.081 14.154 1.00 98.12 201 TRP A N 1
ATOM 1603 C CA . TRP A 1 201 ? -3.809 -0.962 12.706 1.00 98.12 201 TRP A CA 1
ATOM 1604 C C . TRP A 1 201 ? -5.120 -0.270 12.332 1.00 98.12 201 TRP A C 1
ATOM 1606 O O . TRP A 1 201 ? -5.197 0.350 11.273 1.00 98.12 201 TRP A O 1
ATOM 1616 N N . LEU A 1 202 ? -6.123 -0.322 13.211 1.00 96.94 202 LEU A N 1
ATOM 1617 C CA . LEU A 1 202 ? -7.367 0.412 13.023 1.00 96.94 202 LEU A CA 1
ATOM 1618 C C . LEU A 1 202 ? -7.125 1.926 13.095 1.00 96.94 202 LEU A C 1
ATOM 1620 O O . LEU A 1 202 ? -7.475 2.647 12.167 1.00 96.94 202 LEU A O 1
ATOM 1624 N N . GLU A 1 203 ? -6.417 2.388 14.126 1.00 96.88 203 GLU A N 1
ATOM 1625 C CA . GLU A 1 203 ? -6.025 3.800 14.269 1.00 96.88 203 GLU A CA 1
ATOM 1626 C C . GLU A 1 203 ? -5.095 4.254 13.131 1.00 96.88 203 GLU A C 1
ATOM 1628 O O . GLU A 1 203 ? -5.150 5.399 12.681 1.00 96.88 203 GLU A O 1
ATOM 1633 N N . ALA A 1 204 ? -4.248 3.354 12.621 1.00 97.81 204 ALA A N 1
ATOM 1634 C CA . ALA A 1 204 ? -3.430 3.630 11.444 1.00 97.81 204 ALA A CA 1
ATOM 1635 C C . ALA A 1 204 ? -4.282 3.852 10.185 1.00 97.81 204 ALA A C 1
ATOM 1637 O O . ALA A 1 204 ? -3.985 4.763 9.412 1.00 97.81 204 ALA A O 1
ATOM 1638 N N . ALA A 1 205 ? -5.342 3.060 9.987 1.00 97.19 205 ALA A N 1
ATOM 1639 C CA . ALA A 1 205 ? -6.293 3.256 8.895 1.00 97.19 205 ALA A CA 1
ATOM 1640 C C . ALA A 1 205 ? -7.082 4.566 9.063 1.00 97.19 205 ALA A C 1
ATOM 1642 O O . ALA A 1 205 ? -7.269 5.298 8.097 1.00 97.19 205 ALA A O 1
ATOM 1643 N N . GLU A 1 206 ? -7.469 4.932 10.283 1.00 95.38 206 GLU A N 1
ATOM 1644 C CA . GLU A 1 206 ? -8.107 6.226 10.563 1.00 95.38 206 GLU A CA 1
ATOM 1645 C C . GLU A 1 206 ? -7.176 7.412 10.244 1.00 95.38 206 GLU A C 1
ATOM 1647 O O . GLU A 1 206 ? -7.599 8.394 9.634 1.00 95.38 206 GLU A O 1
ATOM 1652 N N . GLU A 1 207 ? -5.884 7.335 10.587 1.00 95.88 207 GLU A N 1
ATOM 1653 C CA . GLU A 1 207 ? -4.893 8.363 10.218 1.00 95.88 207 GLU A CA 1
ATOM 1654 C C . GLU A 1 207 ? -4.585 8.352 8.710 1.00 95.88 207 GLU A C 1
ATOM 1656 O O . GLU A 1 207 ? -4.262 9.398 8.132 1.00 95.88 207 GLU A O 1
ATOM 1661 N N . TYR A 1 208 ? -4.683 7.189 8.055 1.00 96.19 208 TYR A N 1
ATOM 1662 C CA . TYR A 1 208 ? -4.569 7.056 6.601 1.00 96.19 208 TYR A CA 1
ATOM 1663 C C . TYR A 1 208 ? -5.660 7.863 5.898 1.00 96.19 208 TYR A C 1
ATOM 1665 O O . TYR A 1 208 ? -5.343 8.670 5.025 1.00 96.19 208 TYR A O 1
ATOM 1673 N N . LYS A 1 209 ? -6.910 7.709 6.350 1.00 93.19 209 LYS A N 1
ATOM 1674 C CA . LYS A 1 209 ? -8.085 8.427 5.833 1.00 93.19 209 LYS A CA 1
ATOM 1675 C C . LYS A 1 209 ? -8.130 9.902 6.250 1.00 93.19 209 LYS A C 1
ATOM 1677 O O . LYS A 1 209 ? -8.818 10.696 5.623 1.00 93.19 209 LYS A O 1
ATOM 1682 N N . GLY A 1 210 ? -7.332 10.288 7.250 1.00 91.81 210 GLY A N 1
ATOM 1683 C CA . GLY A 1 210 ? -7.210 11.669 7.730 1.00 91.81 210 GLY A CA 1
ATOM 1684 C C . GLY A 1 210 ? -8.131 12.016 8.905 1.00 91.81 210 GLY A C 1
ATOM 1685 O O . GLY A 1 210 ? -8.189 13.177 9.310 1.00 91.81 210 GLY A O 1
ATOM 1686 N N . ASP A 1 211 ? -8.795 11.021 9.491 1.00 90.06 211 ASP A N 1
ATOM 1687 C CA . ASP A 1 211 ? -9.870 11.204 10.468 1.00 90.06 211 ASP A CA 1
ATOM 1688 C C . ASP A 1 211 ? -9.430 11.066 11.926 1.00 90.06 211 ASP A C 1
ATOM 1690 O O . ASP A 1 211 ? -10.078 11.635 12.807 1.00 90.06 211 ASP A O 1
ATOM 1694 N N . LEU A 1 212 ? -8.308 10.388 12.206 1.00 90.50 212 LEU A N 1
ATOM 1695 C CA . LEU A 1 212 ? -7.871 10.087 13.579 1.00 90.50 212 LEU A CA 1
ATOM 1696 C C . LEU A 1 212 ? -7.823 11.333 14.479 1.00 90.50 212 LEU A C 1
ATOM 1698 O O . LEU A 1 212 ? -8.340 11.326 15.594 1.00 90.50 212 LEU A O 1
ATOM 1702 N N . LYS A 1 213 ? -7.256 12.446 13.995 1.00 89.12 213 LYS A N 1
ATOM 1703 C CA . LYS A 1 213 ? -7.217 13.705 14.764 1.00 89.12 213 LYS A CA 1
ATOM 1704 C C . LYS A 1 213 ? -8.623 14.224 15.094 1.00 89.12 213 LYS A C 1
ATOM 1706 O O . LYS A 1 213 ? -8.836 14.768 16.173 1.00 89.12 213 LYS A O 1
ATOM 1711 N N . GLY A 1 214 ? -9.564 14.097 14.159 1.00 86.19 214 GLY A N 1
ATOM 1712 C CA . GLY A 1 214 ? -10.955 14.492 14.359 1.00 86.19 214 GLY A CA 1
ATOM 1713 C C . GLY A 1 214 ? -11.659 13.605 15.384 1.00 86.19 214 GLY A C 1
ATOM 1714 O O . GLY A 1 214 ? -12.331 14.138 16.267 1.00 86.19 214 GLY A O 1
ATOM 1715 N N . LEU A 1 215 ? -11.436 12.290 15.312 1.00 84.75 215 LEU A N 1
ATOM 1716 C CA . LEU A 1 215 ? -11.995 11.303 16.239 1.00 84.75 215 LEU A CA 1
ATOM 1717 C C . LEU A 1 215 ? -11.519 11.553 17.673 1.00 84.75 215 LEU A C 1
ATOM 1719 O O . LEU A 1 215 ? -12.336 11.611 18.589 1.00 84.75 215 LEU A O 1
ATOM 1723 N N . LEU A 1 216 ? -10.220 11.810 17.861 1.00 87.31 216 LEU A N 1
ATOM 1724 C CA . LEU A 1 216 ? -9.645 12.143 19.171 1.00 87.31 216 LEU A CA 1
ATOM 1725 C C . LEU A 1 216 ? -10.230 13.428 19.779 1.00 87.31 216 LEU A C 1
ATOM 1727 O O . LEU A 1 216 ? -10.294 13.558 20.997 1.00 87.31 216 LEU A O 1
ATOM 1731 N N . ASN A 1 217 ? -10.680 14.360 18.937 1.00 87.38 217 ASN A N 1
ATOM 1732 C CA . ASN A 1 217 ? -11.274 15.628 19.358 1.00 87.38 217 ASN A CA 1
ATOM 1733 C C . ASN A 1 217 ? -12.814 15.584 19.442 1.00 87.38 217 ASN A C 1
ATOM 1735 O O . ASN A 1 217 ? -13.432 16.626 19.656 1.00 87.38 217 ASN A O 1
ATOM 1739 N N . GLY A 1 218 ? -13.450 14.423 19.237 1.00 79.44 218 GLY A N 1
ATOM 1740 C CA . GLY A 1 218 ? -14.910 14.274 19.294 1.00 79.44 218 GLY A CA 1
ATOM 1741 C C . GLY A 1 218 ? -15.672 14.889 18.110 1.00 79.44 218 GLY A C 1
ATOM 1742 O O . GLY A 1 218 ? -16.842 15.240 18.241 1.00 79.44 218 GLY A O 1
ATOM 1743 N N . SER A 1 219 ? -15.033 15.057 16.948 1.00 73.44 219 SER A N 1
ATOM 1744 C CA . SER A 1 219 ? -15.677 15.623 15.755 1.00 73.44 219 SER A CA 1
ATOM 1745 C C . SER A 1 219 ? -16.605 14.616 15.064 1.00 73.44 219 SER A C 1
ATOM 1747 O O . SER A 1 219 ? -16.140 13.619 14.511 1.00 73.44 219 SER A O 1
ATOM 1749 N N . ASN A 1 220 ? -17.902 14.928 14.958 1.00 63.47 220 ASN A N 1
ATOM 1750 C CA . ASN A 1 220 ? -18.877 14.102 14.222 1.00 63.47 220 ASN A CA 1
ATOM 1751 C C . ASN A 1 220 ? -18.555 13.953 12.722 1.00 63.47 220 ASN A C 1
ATOM 1753 O O . ASN A 1 220 ? -18.959 12.976 12.099 1.00 63.47 220 ASN A O 1
ATOM 1757 N N . LYS A 1 221 ? -17.801 14.894 12.131 1.00 58.47 221 LYS A N 1
ATOM 1758 C CA . LYS A 1 221 ? -17.426 14.854 10.706 1.00 58.47 221 LYS A CA 1
ATOM 1759 C C . LYS A 1 221 ? -16.431 13.729 10.387 1.00 58.47 221 LYS A C 1
ATOM 1761 O O . LYS A 1 221 ? -16.386 13.275 9.259 1.00 58.47 221 LYS A O 1
ATOM 1766 N N . SER A 1 222 ? -15.675 13.265 11.384 1.00 57.75 222 SER A N 1
ATOM 1767 C CA . SER A 1 222 ? -14.677 12.195 11.224 1.00 57.75 222 SER A CA 1
ATOM 1768 C C . SER A 1 222 ? -15.272 10.780 11.195 1.00 57.75 222 SER A C 1
ATOM 1770 O O . SER A 1 222 ? -14.592 9.822 10.849 1.00 57.75 222 SER A O 1
ATOM 1772 N N . GLN A 1 223 ? -16.559 10.624 11.527 1.00 60.44 223 GLN A N 1
ATOM 1773 C CA . GLN A 1 223 ? -17.222 9.317 11.498 1.00 60.44 223 GLN A CA 1
ATOM 1774 C C . GLN A 1 223 ? -17.711 8.920 10.098 1.00 60.44 223 GLN A C 1
ATOM 1776 O O . GLN A 1 223 ? -17.938 7.735 9.856 1.00 60.44 223 GLN A O 1
ATOM 1781 N N . THR A 1 224 ? -17.888 9.868 9.169 1.00 66.88 224 THR A N 1
ATOM 1782 C CA . THR A 1 224 ? -18.522 9.579 7.871 1.00 66.88 224 THR A CA 1
ATOM 1783 C C . THR A 1 224 ? -17.621 8.795 6.928 1.00 66.88 224 THR A C 1
ATOM 1785 O O . THR A 1 224 ? -18.110 7.897 6.245 1.00 66.88 224 THR A O 1
ATOM 1788 N N . ASP A 1 225 ? -16.318 9.073 6.932 1.00 75.19 225 ASP A N 1
ATOM 1789 C CA . ASP A 1 225 ? -15.396 8.501 5.947 1.00 75.19 225 ASP A CA 1
ATOM 1790 C C . ASP A 1 225 ? -14.809 7.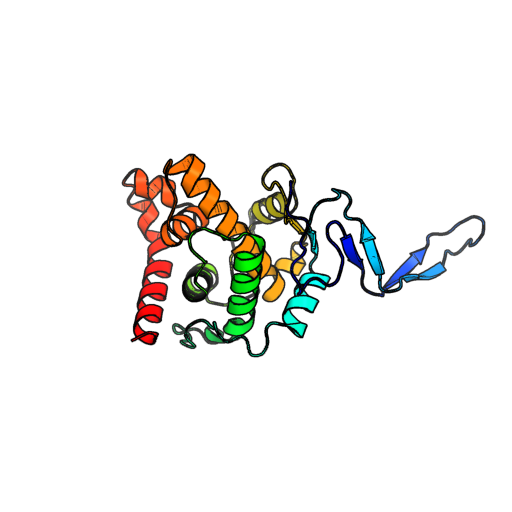165 6.433 1.00 75.19 225 ASP A C 1
ATOM 1792 O O . ASP A 1 225 ? -14.584 6.259 5.630 1.00 75.19 225 ASP A O 1
ATOM 1796 N N . VAL A 1 226 ? -14.671 6.971 7.751 1.00 87.19 226 VAL A N 1
ATOM 1797 C CA . VAL A 1 226 ? -14.236 5.702 8.372 1.00 87.19 226 VAL A CA 1
ATOM 1798 C C . VAL A 1 226 ? -15.356 4.649 8.411 1.00 87.19 226 VAL A C 1
ATOM 1800 O O . VAL A 1 226 ? -15.084 3.447 8.352 1.00 87.19 226 VAL A O 1
ATOM 1803 N N . ALA A 1 227 ? -16.629 5.055 8.464 1.00 90.69 227 ALA A N 1
ATOM 1804 C CA . ALA A 1 227 ? -17.753 4.124 8.602 1.00 90.69 227 ALA A CA 1
ATOM 1805 C C . ALA A 1 227 ? -17.838 3.050 7.491 1.00 90.69 227 ALA A C 1
ATOM 1807 O O . ALA A 1 227 ? -18.026 1.875 7.832 1.00 90.69 227 ALA A O 1
ATOM 1808 N N . PRO A 1 228 ? -17.664 3.368 6.189 1.00 94.00 228 PRO A N 1
ATOM 1809 C CA . PRO A 1 228 ? -17.598 2.348 5.142 1.00 94.00 228 PRO A CA 1
ATOM 1810 C C . PRO A 1 228 ? -16.484 1.321 5.373 1.00 94.00 228 PRO A C 1
ATOM 1812 O O . PRO A 1 228 ? -16.713 0.125 5.206 1.00 94.00 228 PRO A O 1
ATOM 1815 N N . PHE A 1 229 ? -15.303 1.766 5.808 1.00 95.88 229 PHE A N 1
ATOM 1816 C CA . PHE A 1 229 ? -14.177 0.885 6.121 1.00 95.88 229 PHE A CA 1
ATOM 1817 C C . PHE A 1 229 ? -14.514 -0.086 7.262 1.00 95.88 229 PHE A C 1
ATOM 1819 O O . PHE A 1 229 ? -14.373 -1.297 7.089 1.00 95.88 229 PHE A O 1
ATOM 1826 N N . LEU A 1 230 ? -15.051 0.415 8.382 1.00 95.25 230 LEU A N 1
ATOM 1827 C CA . LEU A 1 230 ? -15.461 -0.426 9.517 1.00 95.25 230 LEU A CA 1
ATOM 1828 C C . LEU A 1 230 ? -16.549 -1.427 9.131 1.00 95.25 230 LEU A C 1
ATOM 1830 O O . LEU A 1 230 ? -16.525 -2.576 9.572 1.00 95.25 230 LEU A O 1
ATOM 1834 N N . LYS A 1 231 ? -17.498 -1.005 8.287 1.00 96.19 231 LYS A N 1
ATOM 1835 C CA . LYS A 1 231 ? -18.537 -1.889 7.756 1.00 96.19 231 LYS A CA 1
ATOM 1836 C C . LYS A 1 231 ? -17.913 -3.063 7.000 1.00 96.19 231 LYS A C 1
ATOM 1838 O O . LYS A 1 231 ? -18.263 -4.203 7.284 1.00 96.19 231 LYS A O 1
ATOM 1843 N N . TYR A 1 232 ? -16.995 -2.807 6.066 1.00 96.88 232 TYR A N 1
ATOM 1844 C CA . TYR A 1 232 ? -16.358 -3.876 5.293 1.00 96.88 232 TYR A CA 1
ATOM 1845 C C . TYR A 1 232 ? -15.470 -4.775 6.148 1.00 96.88 232 TYR A C 1
ATOM 1847 O O . TYR A 1 232 ? -15.501 -5.990 5.966 1.00 96.88 232 TYR A O 1
ATOM 1855 N N . LEU A 1 233 ? -14.738 -4.208 7.109 1.00 96.50 233 LEU A N 1
ATOM 1856 C CA . LEU A 1 233 ? -13.924 -4.990 8.036 1.00 96.50 233 LEU A CA 1
ATOM 1857 C C . LEU A 1 233 ? -14.791 -5.968 8.841 1.00 96.50 233 LEU A C 1
ATOM 1859 O O . LEU A 1 233 ? -14.501 -7.161 8.880 1.00 96.50 233 LEU A O 1
ATOM 1863 N N . LYS A 1 234 ? -15.927 -5.498 9.368 1.00 95.88 234 LYS A N 1
ATOM 1864 C CA . LYS A 1 234 ? -16.893 -6.337 10.089 1.00 95.88 234 LYS A CA 1
ATOM 1865 C C . LYS A 1 234 ? -17.511 -7.433 9.214 1.00 95.88 234 LYS A C 1
ATOM 1867 O O . LYS A 1 234 ? -17.800 -8.519 9.710 1.00 95.88 234 LYS A O 1
ATOM 1872 N N . GLU A 1 235 ? -17.755 -7.168 7.929 1.00 95.62 235 GLU A N 1
ATOM 1873 C CA . GLU A 1 235 ? -18.215 -8.210 6.999 1.00 95.62 235 GLU A CA 1
ATOM 1874 C C . GLU A 1 235 ? -17.135 -9.272 6.757 1.00 95.62 235 GLU A C 1
ATOM 1876 O O . GLU A 1 235 ? -17.451 -10.460 6.720 1.00 95.62 235 GLU A O 1
ATOM 1881 N N . ILE A 1 236 ? -15.862 -8.874 6.661 1.00 95.38 236 ILE A N 1
ATOM 1882 C CA . ILE A 1 236 ? -14.743 -9.816 6.534 1.00 95.38 236 ILE A CA 1
ATOM 1883 C C . ILE A 1 236 ? -14.586 -10.671 7.796 1.00 95.38 236 ILE A C 1
ATOM 1885 O O . ILE A 1 236 ? -14.393 -11.877 7.690 1.00 95.38 236 ILE A O 1
ATOM 1889 N N . GLU A 1 237 ? -14.732 -10.104 8.992 1.00 92.56 237 GLU A N 1
ATOM 1890 C CA . GLU A 1 237 ? -14.623 -10.861 10.249 1.00 92.56 237 GLU A CA 1
ATOM 1891 C C . GLU A 1 237 ? -15.632 -12.016 10.357 1.00 92.56 237 GLU A C 1
ATOM 1893 O O . GLU A 1 237 ? -15.366 -13.011 11.030 1.00 92.56 237 GLU A O 1
ATOM 1898 N N . LYS A 1 238 ? -16.785 -11.926 9.679 1.00 90.25 238 LYS A N 1
ATOM 1899 C CA . LYS A 1 238 ? -17.770 -13.022 9.625 1.00 90.25 238 LYS A CA 1
ATOM 1900 C C . LYS A 1 238 ? -17.280 -14.228 8.825 1.00 90.25 238 LYS A C 1
ATOM 1902 O O . LYS A 1 238 ? -17.769 -15.321 9.053 1.00 90.25 238 LYS A O 1
ATOM 1907 N N . CYS A 1 239 ? -16.350 -14.025 7.899 1.00 85.50 239 CYS A N 1
ATOM 1908 C CA . CYS A 1 239 ? -15.754 -15.067 7.064 1.00 85.50 239 CYS A CA 1
ATOM 1909 C C . CYS A 1 239 ? -14.669 -15.873 7.792 1.00 85.50 239 CYS A C 1
ATOM 1911 O O . CYS A 1 239 ? -14.270 -16.934 7.325 1.00 85.50 239 CYS A O 1
ATOM 1913 N N . LEU A 1 240 ? -14.172 -15.350 8.917 1.00 78.69 240 LEU A N 1
ATOM 1914 C CA . LEU A 1 240 ? -13.157 -15.996 9.751 1.00 78.69 240 LEU A CA 1
ATOM 1915 C C . LEU A 1 240 ? -13.770 -16.882 10.852 1.00 78.69 240 LEU A C 1
ATOM 1917 O O . LEU A 1 240 ? -13.026 -17.494 11.616 1.00 78.69 240 LEU A O 1
ATOM 1921 N N . LYS A 1 241 ? -15.104 -16.908 10.958 1.00 63.62 241 LYS A N 1
ATOM 1922 C CA . LYS A 1 241 ? -15.882 -17.723 11.899 1.00 63.62 241 LYS A CA 1
ATOM 1923 C C . LYS A 1 241 ? -16.485 -18.920 11.183 1.00 63.62 241 LYS A C 1
ATOM 1925 O O . LYS A 1 241 ? -16.542 -19.985 11.830 1.00 63.62 241 LYS A O 1
#

Radius of gyration: 19.56 Å; chains: 1; bounding box: 52×39×59 Å

pLDDT: mean 91.18, std 9.92, range [32.47, 98.81]